Protein AF-A0A534VJ04-F1 (afdb_monomer)

Solvent-accessible surface area (backbone atoms only — not comparable to full-atom values): 13217 Å² total; per-residue (Å²): 133,84,62,42,47,56,43,74,38,16,58,51,28,32,55,44,69,46,99,86,69,53,73,46,50,37,33,25,57,29,71,83,36,84,90,42,54,48,64,59,76,73,55,29,87,77,61,99,83,66,43,81,44,88,63,66,58,70,65,65,89,46,40,22,34,29,47,45,55,76,46,68,47,26,53,47,20,52,51,46,32,47,47,55,69,48,43,74,58,35,37,33,38,49,18,31,94,88,41,20,25,59,100,64,68,37,48,43,69,60,43,49,53,51,26,58,78,66,75,36,50,74,47,76,41,81,36,54,86,93,41,43,66,62,52,48,54,51,50,43,48,51,40,40,75,72,58,34,33,23,43,34,34,42,52,46,78,61,61,71,62,50,51,57,51,42,55,53,31,50,74,48,68,22,44,65,35,49,72,40,39,81,50,56,51,68,57,53,49,53,50,40,54,73,72,68,58,82,48,62,32,84,75,72,59,62,94,81,37,66,69,85,48,56,74,31,63,60,44,75,69,50,40,52,60,30,62,73,34,93,91,46,60,62,71,108

Radius of gyration: 18.6 Å; Cα contacts (8 Å, |Δi|>4): 407; chains: 1; bounding box: 42×40×52 Å

Sequence (236 aa):
MIAAGLCETCRHARPLTSARGSTFWQCGRAATDRRFARYPRLPVTRCDGFEATTAKLPAVGGPVAVAWSGGKDSALARHRALLSGYRPALLVNMASADGSVRFHGVGGELVARQADALGAELLQVPTAPEAYEARFEEMLGQLRARGFAGLVFGNLHLADVQAWFATRTARAGLAHVEPLWGWAPAEVEAQFLAAGFRAVVVSVMEDRVDRRWLGAPFDERFVAALAARPDVDVCG

pLDDT: mean 93.03, std 5.46, range [56.56, 98.75]

Mean predicted aligned error: 4.76 Å

Nearest PDB structures (foldseek):
  2d13-assembly1_A  TM=9.059E-01  e=3.091E-10  Pyrococcus horikoshii
  2d13-assembly1_C  TM=9.158E-01  e=1.322E-09  Pyrococcus horikoshii
  2d13-assembly2_D  TM=9.160E-01  e=2.649E-09  Pyrococcus horikoshii
  3rk1-assembly1_A  TM=7.987E-01  e=1.565E-06  Pyrococcus furiosus DSM 3638
  4tl9-assembly1_D  TM=4.433E-01  e=6.793E-02  Synechococcus elongatus PCC 7942 = FACHB-805

Foldseek 3Di:
DFALALLVFFLQKAWEADPVGDIFIAGLVCLPDVVDDRTDDPNDNDDPNGDGDPQHFYHFDFAEEEACQVDLLSVLQVVSCVSVPHHHAEYEAEAEPQCHGPPRRHHVVSVVVVCVVVVHHYYYFHAYPVCVVVSVLVVLLVCVVVPHQAYTYSDAEPVVVLVSVCVSNVVSNHDYGYSRYPDQLVRSLVSSVVVVHKDAACDDDCVQDPPVRHRPILDPVLLVVQVVGPPGRSND

Structure (mmCIF, N/CA/C/O backbone):
data_AF-A0A534VJ04-F1
#
_entry.id   AF-A0A534VJ04-F1
#
loop_
_atom_site.group_PDB
_atom_site.id
_atom_site.type_symbol
_atom_site.label_atom_id
_atom_site.label_alt_id
_atom_site.label_comp_id
_atom_site.label_asym_id
_atom_site.label_entity_id
_atom_site.label_seq_id
_atom_site.pdbx_PDB_ins_code
_atom_site.Cartn_x
_atom_site.Cartn_y
_atom_site.Cartn_z
_atom_site.occupancy
_atom_site.B_iso_or_equiv
_atom_site.auth_seq_id
_atom_site.auth_comp_id
_atom_site.auth_asym_id
_atom_site.auth_atom_id
_atom_site.pdbx_PDB_model_num
ATOM 1 N N . MET A 1 1 ? -8.055 3.395 30.543 1.00 56.56 1 MET A N 1
ATOM 2 C CA . MET A 1 1 ? -8.053 2.585 29.303 1.00 56.56 1 MET A CA 1
ATOM 3 C C . MET A 1 1 ? -7.642 1.169 29.667 1.00 56.56 1 MET A C 1
ATOM 5 O O . MET A 1 1 ? -6.697 1.030 30.430 1.00 56.56 1 MET A O 1
ATOM 9 N N . ILE A 1 2 ? -8.353 0.144 29.190 1.00 63.69 2 ILE A N 1
ATOM 10 C CA . ILE A 1 2 ? -7.908 -1.251 29.336 1.00 63.69 2 ILE A CA 1
ATOM 11 C C . ILE A 1 2 ? -6.757 -1.447 28.346 1.00 63.69 2 ILE A C 1
ATOM 13 O O . ILE A 1 2 ? -6.958 -1.223 27.153 1.00 63.69 2 ILE A O 1
ATOM 17 N N . ALA A 1 3 ? -5.574 -1.821 28.835 1.00 85.25 3 ALA A N 1
ATOM 18 C CA . ALA A 1 3 ? -4.445 -2.154 27.971 1.00 85.25 3 ALA A CA 1
ATOM 19 C C . ALA A 1 3 ? -4.836 -3.313 27.040 1.00 85.25 3 ALA A C 1
ATOM 21 O O . ALA A 1 3 ? -5.449 -4.287 27.480 1.00 85.25 3 ALA A O 1
ATOM 22 N N . ALA A 1 4 ? -4.500 -3.239 25.755 1.00 90.62 4 ALA A N 1
ATOM 23 C CA . ALA A 1 4 ? -4.815 -4.308 24.804 1.00 90.62 4 ALA A CA 1
ATOM 24 C C . ALA A 1 4 ? -3.835 -5.495 24.899 1.00 90.62 4 ALA A C 1
ATOM 26 O O . ALA A 1 4 ? -4.044 -6.529 24.256 1.00 90.62 4 ALA A O 1
ATOM 27 N N . GLY A 1 5 ? -2.781 -5.364 25.713 1.00 94.25 5 GLY A N 1
ATOM 28 C CA . GLY A 1 5 ? -1.714 -6.351 25.854 1.00 94.25 5 GLY A CA 1
ATOM 29 C C . GLY A 1 5 ? -0.912 -6.481 24.560 1.00 94.25 5 GLY A C 1
ATOM 30 O O . GLY A 1 5 ? -0.610 -5.486 23.907 1.00 94.25 5 GLY A O 1
ATOM 31 N N . LEU A 1 6 ? -0.634 -7.714 24.136 1.00 95.06 6 LEU A N 1
ATOM 32 C CA . LEU A 1 6 ? 0.076 -8.025 22.890 1.00 95.06 6 LEU A CA 1
ATOM 33 C C . LEU A 1 6 ? -0.555 -7.360 21.659 1.00 95.06 6 LEU A C 1
ATOM 35 O O . LEU A 1 6 ? 0.136 -7.055 20.691 1.00 95.06 6 LEU A O 1
ATOM 39 N N . CYS A 1 7 ? -1.864 -7.093 21.671 1.00 93.25 7 CYS A N 1
ATOM 40 C CA . CYS A 1 7 ? -2.506 -6.408 20.554 1.00 93.25 7 CYS A CA 1
ATOM 41 C C . CYS A 1 7 ? -1.975 -4.986 20.337 1.00 93.25 7 CYS A C 1
ATOM 43 O O . CYS A 1 7 ? -2.053 -4.521 19.209 1.00 93.25 7 CYS A O 1
ATOM 45 N N . GLU A 1 8 ? -1.391 -4.310 21.332 1.00 91.62 8 GLU A N 1
ATOM 46 C CA . GLU A 1 8 ? -0.871 -2.938 21.192 1.00 91.62 8 GLU A CA 1
ATOM 47 C C . GLU A 1 8 ? 0.374 -2.858 20.315 1.00 91.62 8 GLU A C 1
ATOM 49 O O . GLU A 1 8 ? 0.531 -1.902 19.561 1.00 91.62 8 GLU A O 1
ATOM 54 N N . THR A 1 9 ? 1.186 -3.910 20.293 1.00 91.75 9 THR A N 1
ATOM 55 C CA . THR A 1 9 ? 2.424 -3.989 19.503 1.00 91.75 9 THR A CA 1
ATOM 56 C C . THR A 1 9 ? 2.370 -5.065 18.423 1.00 91.75 9 THR A C 1
ATOM 58 O O . THR A 1 9 ? 3.335 -5.260 17.697 1.00 91.75 9 THR A O 1
ATOM 61 N N . CYS A 1 10 ? 1.232 -5.744 18.259 1.00 92.06 10 CYS A N 1
ATOM 62 C CA . CYS A 1 10 ? 1.040 -6.701 17.175 1.00 92.06 10 CYS A CA 1
ATOM 63 C C . CYS A 1 10 ? 0.827 -5.985 15.837 1.00 92.06 10 CYS A C 1
ATOM 65 O O . CYS A 1 10 ? -0.003 -5.072 15.750 1.00 92.06 10 CYS A O 1
ATOM 67 N N . ARG A 1 11 ? 1.494 -6.459 14.784 1.00 87.56 11 ARG A N 1
ATOM 68 C CA . ARG A 1 11 ? 1.362 -5.950 13.410 1.00 87.56 11 ARG A CA 1
ATOM 69 C C . ARG A 1 11 ? 0.029 -6.263 12.749 1.00 87.56 11 ARG A C 1
ATOM 71 O O . ARG A 1 11 ? -0.397 -5.568 11.835 1.00 87.56 11 ARG A O 1
ATOM 78 N N . HIS A 1 12 ? -0.633 -7.310 13.228 1.00 88.38 12 HIS A N 1
ATOM 79 C CA . HIS A 1 12 ? -1.928 -7.761 12.724 1.00 88.38 12 HIS A CA 1
ATOM 80 C C . HIS A 1 12 ? -3.097 -7.078 13.425 1.00 88.38 12 HIS A C 1
ATOM 82 O O . HIS A 1 12 ? -4.225 -7.155 12.946 1.00 88.38 12 HIS A O 1
ATOM 88 N N . ALA A 1 13 ? -2.859 -6.459 14.581 1.00 90.50 13 ALA A N 1
ATOM 89 C CA . ALA A 1 13 ? -3.908 -5.875 15.398 1.00 90.50 13 ALA A CA 1
ATOM 90 C C . ALA A 1 13 ? -3.959 -4.358 15.214 1.00 90.50 13 ALA A C 1
ATOM 92 O O . ALA A 1 13 ? -2.927 -3.688 15.213 1.00 90.50 13 ALA A O 1
ATOM 93 N N . ARG A 1 14 ? -5.167 -3.804 15.131 1.00 88.38 14 ARG A N 1
ATOM 94 C CA . ARG A 1 14 ? -5.382 -2.355 15.032 1.00 88.38 14 ARG A CA 1
ATOM 95 C C . ARG A 1 14 ? -6.531 -1.885 15.925 1.00 88.38 14 ARG A C 1
ATOM 97 O O . ARG A 1 14 ? -7.492 -2.643 16.101 1.00 88.38 14 ARG A O 1
ATOM 104 N N . PRO A 1 15 ? -6.468 -0.655 16.453 1.00 88.00 15 PRO A N 1
ATOM 105 C CA . PRO A 1 15 ? -7.587 -0.065 17.165 1.00 88.00 15 PRO A CA 1
ATOM 106 C C . PRO A 1 15 ? -8.677 0.401 16.187 1.00 88.00 15 PRO A C 1
ATOM 108 O O . PRO A 1 15 ? -8.397 0.839 15.072 1.00 88.00 15 PRO A O 1
ATOM 111 N N . LEU A 1 16 ? -9.937 0.312 16.605 1.00 84.06 16 LEU A N 1
ATOM 112 C CA . LEU A 1 16 ? -11.093 0.911 15.944 1.00 84.06 16 LEU A CA 1
ATOM 113 C C . LEU A 1 16 ? -11.920 1.658 16.980 1.00 84.06 16 LEU A C 1
ATOM 115 O O . LEU A 1 16 ? -12.289 1.080 18.000 1.00 84.06 16 LEU A O 1
ATOM 119 N N . THR A 1 17 ? -12.286 2.896 16.675 1.00 81.62 17 THR A N 1
ATOM 120 C CA . THR A 1 17 ? -13.185 3.695 17.511 1.00 81.62 17 THR A CA 1
ATOM 121 C C . THR A 1 17 ? -14.580 3.682 16.898 1.00 81.62 17 THR A C 1
ATOM 123 O O . THR A 1 17 ? -14.763 4.008 15.726 1.00 81.62 17 THR A O 1
ATOM 126 N N . SER A 1 18 ? -15.576 3.277 17.680 1.00 79.75 18 SER A N 1
ATOM 127 C CA . SER A 1 18 ? -16.984 3.339 17.277 1.00 79.75 18 SER A CA 1
ATOM 128 C C . SER A 1 18 ? -17.522 4.773 17.311 1.00 79.75 18 SER A C 1
ATOM 130 O O . SER A 1 18 ? -16.990 5.628 18.015 1.00 79.75 18 SER A O 1
ATOM 132 N N . ALA A 1 19 ? -18.650 5.016 16.637 1.00 76.94 19 ALA A N 1
ATOM 133 C CA . ALA A 1 19 ? -19.352 6.305 16.684 1.00 76.94 19 ALA A CA 1
ATOM 134 C C . ALA A 1 19 ? -19.769 6.731 18.108 1.00 76.94 19 ALA A C 1
ATOM 136 O O . ALA A 1 19 ? -19.950 7.912 18.372 1.00 76.94 19 ALA A O 1
ATOM 137 N N . ARG A 1 20 ? -19.897 5.769 19.035 1.00 84.06 20 ARG A N 1
ATOM 138 C CA . ARG A 1 20 ? -20.211 5.996 20.456 1.00 84.06 20 ARG A CA 1
ATOM 139 C C . ARG A 1 20 ? -18.963 6.210 21.329 1.00 84.06 20 ARG A C 1
ATOM 141 O O . ARG A 1 20 ? -19.074 6.234 22.548 1.00 84.06 20 ARG A O 1
ATOM 148 N N . GLY A 1 21 ? -17.775 6.312 20.730 1.00 79.44 21 GLY A N 1
ATOM 149 C CA . GLY A 1 21 ? -16.513 6.575 21.430 1.00 79.44 21 GLY A CA 1
ATOM 150 C C . GLY A 1 21 ? -15.830 5.347 22.041 1.00 79.44 21 GLY A C 1
ATOM 151 O O . GLY A 1 21 ? -14.729 5.465 22.568 1.00 79.44 21 GLY A O 1
ATOM 152 N N . SER A 1 22 ? -16.425 4.152 21.962 1.00 83.69 22 SER A N 1
ATOM 153 C CA . SER A 1 22 ? -15.774 2.924 22.444 1.00 83.69 22 SER A CA 1
ATOM 154 C C . SER A 1 22 ? -14.676 2.459 21.483 1.00 83.69 22 SER A C 1
ATOM 156 O O . SER A 1 22 ? -14.941 2.343 20.282 1.00 83.69 22 SER A O 1
ATOM 158 N N . THR A 1 23 ? -13.490 2.149 22.016 1.00 84.56 23 THR A N 1
ATOM 159 C CA . THR A 1 23 ? -12.354 1.592 21.262 1.00 84.56 23 THR A CA 1
ATOM 160 C C . THR A 1 23 ? -12.306 0.073 21.386 1.00 84.56 23 THR A C 1
ATOM 162 O O . THR A 1 23 ? -12.337 -0.474 22.487 1.00 84.56 23 THR A O 1
ATOM 165 N N . PHE A 1 24 ? -12.171 -0.605 20.253 1.00 88.56 24 PHE A N 1
ATOM 166 C CA . PHE A 1 24 ? -12.004 -2.051 20.142 1.00 88.56 24 PHE A CA 1
ATOM 167 C C . PHE A 1 24 ? -10.725 -2.361 19.377 1.00 88.56 24 PHE A C 1
ATOM 169 O O . PHE A 1 24 ? -10.214 -1.520 18.645 1.00 88.56 24 PHE A O 1
ATOM 176 N N . TRP A 1 25 ? -10.236 -3.588 19.498 1.00 90.69 25 TRP A N 1
ATOM 177 C CA . TRP A 1 25 ? -9.103 -4.062 18.716 1.00 90.69 25 TRP A CA 1
ATOM 178 C C . TRP A 1 25 ? -9.575 -5.101 17.717 1.00 90.69 25 TRP A C 1
ATOM 180 O O . TRP A 1 25 ? -10.334 -5.997 18.078 1.00 90.69 25 TRP A O 1
ATOM 190 N N . GLN A 1 26 ? -9.151 -4.973 16.463 1.00 90.88 26 GLN A N 1
ATOM 191 C CA . GLN A 1 26 ? -9.431 -5.956 15.425 1.00 90.88 26 GLN A CA 1
ATOM 192 C C . GLN A 1 26 ? -8.157 -6.678 15.019 1.00 90.88 26 GLN A C 1
ATOM 194 O O . GLN A 1 26 ? -7.152 -6.028 14.733 1.00 90.88 26 GLN A O 1
ATOM 199 N N . CYS A 1 27 ? -8.227 -8.004 14.944 1.00 91.44 27 CYS A N 1
ATOM 200 C CA . CYS A 1 27 ? -7.166 -8.846 14.409 1.00 91.44 27 CYS A CA 1
ATOM 201 C C . CYS A 1 27 ? -7.372 -9.072 12.903 1.00 91.44 27 CYS A C 1
ATOM 203 O O . CYS A 1 27 ? -8.387 -9.640 12.497 1.00 91.44 27 CYS A O 1
ATOM 205 N N . GLY A 1 28 ? -6.406 -8.662 12.078 1.00 87.50 28 GLY A N 1
ATOM 206 C CA . GLY A 1 28 ? -6.409 -8.877 10.628 1.00 87.50 28 GLY A CA 1
ATOM 207 C C . GLY A 1 28 ? -6.250 -10.348 10.229 1.00 87.50 28 GLY A C 1
ATOM 208 O O . GLY A 1 28 ? -6.836 -10.768 9.235 1.00 87.50 28 GLY A O 1
ATOM 209 N N . ARG A 1 29 ? -5.556 -11.170 11.036 1.00 88.31 29 ARG A N 1
ATOM 210 C CA . ARG A 1 29 ? -5.406 -12.621 10.779 1.00 88.31 29 ARG A CA 1
ATOM 211 C C . ARG A 1 29 ? -6.742 -13.363 10.761 1.00 88.31 29 ARG A C 1
ATOM 213 O O . ARG A 1 29 ? -6.887 -14.333 10.030 1.00 88.31 29 ARG A O 1
ATOM 220 N N . ALA A 1 30 ? -7.734 -12.877 11.508 1.00 90.75 30 ALA A N 1
ATOM 221 C CA . ALA A 1 30 ? -9.067 -13.477 11.567 1.00 90.75 30 ALA A CA 1
ATOM 222 C C . ALA A 1 30 ? -9.821 -13.451 10.225 1.00 90.75 30 ALA A C 1
ATOM 224 O O . ALA A 1 30 ? -10.846 -14.114 10.086 1.00 90.75 30 ALA A O 1
ATOM 225 N N . ALA A 1 31 ? -9.354 -12.663 9.249 1.00 85.00 31 ALA A N 1
ATOM 226 C CA . ALA A 1 31 ? -9.958 -12.607 7.925 1.00 85.00 31 ALA A CA 1
ATOM 227 C C . ALA A 1 31 ? -9.644 -13.850 7.072 1.00 85.00 31 ALA A C 1
ATOM 229 O O . ALA A 1 31 ? -10.448 -14.211 6.217 1.00 85.00 31 ALA A O 1
ATOM 230 N N . THR A 1 32 ? -8.508 -14.510 7.316 1.00 82.50 32 THR A N 1
ATOM 231 C CA . THR A 1 32 ? -8.060 -15.694 6.561 1.00 82.50 32 THR A CA 1
ATOM 232 C C . THR A 1 32 ? -7.882 -16.935 7.435 1.00 82.50 32 THR A C 1
ATOM 234 O O . THR A 1 32 ? -7.933 -18.049 6.923 1.00 82.50 32 THR A O 1
ATOM 237 N N . ASP A 1 33 ? -7.738 -16.775 8.752 1.00 88.94 33 ASP A N 1
ATOM 238 C CA . ASP A 1 33 ? -7.518 -17.869 9.696 1.00 88.94 33 ASP A CA 1
ATOM 239 C C . ASP A 1 33 ? -8.530 -17.825 10.851 1.00 88.94 33 ASP A C 1
ATOM 241 O O . ASP A 1 33 ? -8.506 -16.947 11.719 1.00 88.94 33 ASP A O 1
ATOM 245 N N . ARG A 1 34 ? -9.419 -18.826 10.870 1.00 91.81 34 ARG A N 1
ATOM 246 C CA . ARG A 1 34 ? -10.530 -18.952 11.827 1.00 91.81 34 ARG A CA 1
ATOM 247 C C . ARG A 1 34 ? -10.083 -19.192 13.271 1.00 91.81 34 ARG A C 1
ATOM 249 O O . ARG A 1 34 ? -10.909 -19.054 14.171 1.00 91.81 34 ARG A O 1
ATOM 256 N N . ARG A 1 35 ? -8.813 -19.540 13.513 1.00 94.50 35 ARG A N 1
ATOM 257 C CA . ARG A 1 35 ? -8.267 -19.695 14.873 1.00 94.50 35 ARG A CA 1
ATOM 258 C C . ARG A 1 35 ? -8.210 -18.363 15.620 1.00 94.50 35 ARG A C 1
ATOM 260 O O . ARG A 1 35 ? -8.228 -18.350 16.848 1.00 94.50 35 ARG A O 1
ATOM 267 N N . PHE A 1 36 ? -8.156 -17.242 14.899 1.00 94.50 36 PHE A N 1
ATOM 268 C CA . PHE A 1 36 ? -8.083 -15.915 15.497 1.00 94.50 36 PHE A CA 1
ATOM 269 C C . PHE A 1 36 ? -9.462 -15.261 15.581 1.00 94.50 36 PHE A C 1
ATOM 271 O O . PHE A 1 36 ? -10.208 -15.189 14.606 1.00 94.50 36 PHE A O 1
ATOM 278 N N . ALA A 1 37 ? -9.790 -14.707 16.748 1.00 93.62 37 ALA A N 1
ATOM 279 C CA . ALA A 1 37 ? -10.992 -13.902 16.913 1.00 93.62 37 ALA A CA 1
ATOM 280 C C . ALA A 1 37 ? -10.829 -12.549 16.207 1.00 93.62 37 ALA A C 1
ATOM 282 O O . ALA A 1 37 ? -9.861 -11.827 16.455 1.00 93.62 37 ALA A O 1
ATOM 283 N N . ARG A 1 38 ? -11.814 -12.161 15.382 1.00 91.81 38 ARG A N 1
ATOM 284 C CA . ARG A 1 38 ? -11.824 -10.845 14.717 1.00 91.81 38 ARG A CA 1
ATOM 285 C C . ARG A 1 38 ? -11.727 -9.698 15.717 1.00 91.81 38 ARG A C 1
ATOM 287 O O . ARG A 1 38 ? -11.017 -8.741 15.444 1.00 91.81 38 ARG A O 1
ATOM 294 N N . TYR A 1 39 ? -12.398 -9.818 16.860 1.00 93.31 39 TYR A N 1
ATOM 295 C CA . TYR A 1 39 ? -12.319 -8.883 17.982 1.00 93.31 39 TYR A CA 1
ATOM 296 C C . TYR A 1 39 ? -11.922 -9.668 19.243 1.00 93.31 39 TYR A C 1
ATOM 298 O O . TYR A 1 39 ? -12.799 -10.252 19.886 1.00 93.31 39 TYR A O 1
ATOM 306 N N . PRO A 1 40 ? -10.620 -9.786 19.564 1.00 93.62 40 PRO A N 1
ATOM 307 C CA . PRO A 1 40 ? -10.173 -10.557 20.718 1.00 93.62 40 PRO A CA 1
ATOM 308 C C . PRO A 1 40 ? -10.631 -9.922 22.036 1.00 93.62 40 PRO A C 1
ATOM 310 O O . PRO A 1 40 ? -10.758 -8.702 22.151 1.00 93.62 40 PRO A O 1
ATOM 313 N N . ARG A 1 41 ? -10.845 -10.760 23.058 1.00 93.44 41 ARG A N 1
ATOM 314 C CA . ARG A 1 41 ? -11.065 -10.288 24.432 1.00 93.44 41 ARG A CA 1
ATOM 315 C C . ARG A 1 41 ? -9.756 -9.700 24.967 1.00 93.44 41 ARG A C 1
ATOM 317 O O . ARG A 1 41 ? -8.708 -10.323 24.822 1.00 93.44 41 ARG A O 1
ATOM 324 N N . LEU A 1 42 ? -9.822 -8.506 25.552 1.00 93.69 42 LEU A N 1
ATOM 325 C CA . LEU A 1 42 ? -8.655 -7.753 26.024 1.00 93.69 42 LEU A CA 1
ATOM 326 C C . LEU A 1 42 ? -8.532 -7.818 27.557 1.00 93.69 42 LEU A C 1
ATOM 328 O O . LEU A 1 42 ? -9.569 -7.864 28.223 1.00 93.69 42 LEU A O 1
ATOM 332 N N . PRO A 1 43 ? -7.308 -7.759 28.122 1.00 95.12 43 PRO A N 1
ATOM 333 C CA . PRO A 1 43 ? -6.011 -7.742 27.431 1.00 95.12 43 PRO A CA 1
ATOM 334 C C . PRO A 1 43 ? -5.659 -9.102 26.808 1.00 95.12 43 PRO A C 1
ATOM 336 O O . PRO A 1 43 ? -5.874 -10.145 27.421 1.00 95.12 43 PRO A O 1
ATOM 339 N N . VAL A 1 44 ? -5.047 -9.101 25.619 1.00 95.88 44 VAL A N 1
ATOM 340 C CA . VAL A 1 44 ? -4.445 -10.325 25.063 1.00 95.88 44 VAL A CA 1
ATOM 341 C C . VAL A 1 44 ? -3.054 -10.486 25.658 1.00 95.88 44 VAL A C 1
ATOM 343 O O . VAL A 1 44 ? -2.149 -9.730 25.320 1.00 95.88 44 VAL A O 1
ATOM 346 N N . THR A 1 45 ? -2.867 -11.465 26.537 1.00 95.62 45 THR A N 1
ATOM 347 C CA . THR A 1 45 ? -1.562 -11.744 27.165 1.00 95.62 45 THR A CA 1
ATOM 348 C C . THR A 1 45 ? -0.789 -12.865 26.473 1.00 95.62 45 THR A C 1
ATOM 350 O O . THR A 1 45 ? 0.422 -12.964 26.647 1.00 95.62 45 THR A O 1
ATOM 353 N N . ARG A 1 46 ? -1.467 -13.697 25.671 1.00 95.06 46 ARG A N 1
ATOM 354 C CA . ARG A 1 46 ? -0.884 -14.774 24.855 1.00 95.06 46 ARG A CA 1
ATOM 355 C C . ARG A 1 46 ? -1.621 -14.870 23.523 1.00 95.06 46 ARG A C 1
ATOM 357 O O . ARG A 1 46 ? -2.846 -14.767 23.496 1.00 95.06 46 ARG A O 1
ATOM 364 N N . CYS A 1 47 ? -0.885 -15.040 22.431 1.00 95.81 47 CYS A N 1
ATOM 365 C CA . CYS A 1 47 ? -1.440 -15.226 21.093 1.00 95.81 47 CYS A CA 1
ATOM 366 C C . CYS A 1 47 ? -0.388 -15.870 20.188 1.00 95.81 47 CYS A C 1
ATOM 368 O O . CYS A 1 47 ? 0.657 -15.267 19.957 1.00 95.81 47 CYS A O 1
ATOM 370 N N . ASP A 1 48 ? -0.689 -17.040 19.627 1.00 95.12 48 ASP A N 1
ATOM 371 C CA . ASP A 1 48 ? 0.235 -17.772 18.743 1.00 95.12 48 ASP A CA 1
ATOM 372 C C . ASP A 1 48 ? 0.467 -17.066 17.395 1.00 95.12 48 ASP A C 1
ATOM 374 O O . ASP A 1 48 ? 1.394 -17.389 16.664 1.00 95.12 48 ASP A O 1
ATOM 378 N N . GLY A 1 49 ? -0.381 -16.091 17.053 1.00 92.44 49 GLY A N 1
ATOM 379 C CA . GLY A 1 49 ? -0.241 -15.239 15.868 1.00 92.44 49 GLY A CA 1
ATOM 380 C C . GLY A 1 49 ? 0.289 -13.840 16.175 1.00 92.44 49 GLY A C 1
ATOM 381 O O . GLY A 1 49 ? 0.132 -12.942 15.343 1.00 92.44 49 GLY A O 1
ATOM 382 N N . PHE A 1 50 ? 0.821 -13.612 17.381 1.00 93.81 50 PHE A N 1
ATOM 383 C CA . PHE A 1 50 ? 1.461 -12.349 17.725 1.00 93.81 50 PHE A CA 1
ATOM 384 C C . PHE A 1 50 ? 2.757 -12.183 16.936 1.00 93.81 50 PHE A C 1
ATOM 386 O O . PHE A 1 50 ? 3.658 -13.009 17.019 1.00 93.81 50 PHE A O 1
ATOM 393 N N . GLU A 1 51 ? 2.865 -11.060 16.237 1.00 90.69 51 GLU A N 1
ATOM 394 C CA . GLU A 1 51 ? 4.109 -10.624 15.617 1.00 90.69 51 GLU A CA 1
ATOM 395 C C . GLU A 1 51 ? 4.313 -9.156 15.945 1.00 90.69 51 GLU A C 1
ATOM 397 O O . GLU A 1 51 ? 3.468 -8.317 15.611 1.00 90.69 51 GLU A O 1
ATOM 402 N N . ALA A 1 52 ? 5.415 -8.862 16.626 1.00 87.94 52 ALA A N 1
ATOM 403 C CA . ALA A 1 52 ? 5.741 -7.515 17.050 1.00 87.94 52 ALA A CA 1
ATOM 404 C C . ALA A 1 52 ? 5.977 -6.596 15.842 1.00 87.94 52 ALA A C 1
ATOM 406 O O . ALA A 1 52 ? 6.541 -6.997 14.826 1.00 87.94 52 ALA A O 1
ATOM 407 N N . THR A 1 53 ? 5.571 -5.338 15.964 1.00 84.94 53 THR A N 1
ATOM 408 C CA . THR A 1 53 ? 5.961 -4.283 15.035 1.00 84.94 53 THR A CA 1
ATOM 409 C C . THR A 1 53 ? 6.002 -2.934 15.726 1.00 84.94 53 THR A C 1
ATOM 411 O O . THR A 1 53 ? 5.254 -2.667 16.667 1.00 84.94 53 THR A O 1
ATOM 414 N N . THR A 1 54 ? 6.841 -2.059 15.193 1.00 77.94 54 THR A N 1
ATOM 415 C CA . THR A 1 54 ? 6.821 -0.619 15.453 1.00 77.94 54 THR A CA 1
ATOM 416 C C . THR A 1 54 ? 5.975 0.135 14.417 1.00 77.94 54 THR A C 1
ATOM 418 O O . THR A 1 54 ? 5.576 1.271 14.654 1.00 77.94 54 THR A O 1
ATOM 421 N N . ALA A 1 55 ? 5.632 -0.507 13.295 1.00 79.62 55 ALA A N 1
ATOM 422 C CA . ALA A 1 55 ? 4.885 0.050 12.172 1.00 79.62 55 ALA A CA 1
ATOM 423 C C . ALA A 1 55 ? 3.375 -0.190 12.316 1.00 79.62 55 ALA A C 1
ATOM 425 O O . ALA A 1 55 ? 2.753 -0.954 11.572 1.00 79.62 55 ALA A O 1
ATOM 426 N N . LYS A 1 56 ? 2.768 0.422 13.334 1.00 83.00 56 LYS A N 1
ATOM 427 C CA . LYS A 1 56 ? 1.345 0.227 13.613 1.00 83.00 56 LYS A CA 1
ATOM 428 C C . LYS A 1 56 ? 0.468 0.905 12.561 1.00 83.00 56 LYS A C 1
ATOM 430 O O . LYS A 1 56 ? 0.576 2.104 12.329 1.00 83.00 56 LYS A O 1
ATOM 435 N N . LEU A 1 57 ? -0.487 0.156 12.016 1.00 87.44 57 LEU A N 1
ATOM 436 C CA . LEU A 1 57 ? -1.544 0.723 11.187 1.00 87.44 57 LEU A CA 1
ATOM 437 C C . LEU A 1 57 ? -2.495 1.609 12.022 1.00 87.44 57 LEU A C 1
ATOM 439 O O . LEU A 1 57 ? -2.998 1.141 13.051 1.00 87.44 57 LEU A O 1
ATOM 443 N N . PRO A 1 58 ? -2.771 2.859 11.596 1.00 88.50 58 PRO A N 1
ATOM 444 C CA . PRO A 1 58 ? -3.605 3.782 12.362 1.00 88.50 58 PRO A CA 1
ATOM 445 C C . PRO A 1 58 ? -5.092 3.400 12.329 1.00 88.50 58 PRO A C 1
ATOM 447 O O . PRO A 1 58 ? -5.589 2.784 11.389 1.00 88.50 58 PRO A O 1
ATOM 450 N N . ALA A 1 59 ? -5.851 3.811 13.345 1.00 85.94 59 ALA A N 1
ATOM 451 C CA . ALA A 1 59 ? -7.310 3.753 13.268 1.00 85.94 59 ALA A CA 1
ATOM 452 C C . ALA A 1 59 ? -7.815 4.819 12.288 1.00 85.94 59 ALA A C 1
ATOM 454 O O . ALA A 1 59 ? -7.492 5.994 12.440 1.00 85.94 59 ALA A O 1
ATOM 455 N N . VAL A 1 60 ? -8.648 4.430 11.319 1.00 88.25 60 VAL A N 1
ATOM 456 C CA . VAL A 1 60 ? -9.240 5.371 10.358 1.00 88.25 60 VAL A CA 1
ATOM 457 C C . VAL A 1 60 ? -10.755 5.221 10.339 1.00 88.25 60 VAL A C 1
ATOM 459 O O . VAL A 1 60 ? -11.293 4.182 9.954 1.00 88.25 60 VAL A O 1
ATOM 462 N N . GLY A 1 61 ? -11.445 6.275 10.777 1.00 82.94 61 GLY A N 1
ATOM 463 C CA . GLY A 1 61 ? -12.903 6.369 10.795 1.00 82.94 61 GLY A CA 1
ATOM 464 C C . GLY A 1 61 ? -13.447 6.966 9.500 1.00 82.94 61 GLY A C 1
ATOM 465 O O . GLY A 1 61 ? -13.861 8.119 9.491 1.00 82.94 61 GLY A O 1
ATOM 466 N N . GLY A 1 62 ? -13.427 6.207 8.402 1.00 91.06 62 GLY A N 1
ATOM 467 C CA . GLY A 1 62 ? -13.952 6.663 7.109 1.00 91.06 62 GLY A CA 1
ATOM 468 C C . GLY A 1 62 ? -13.444 5.854 5.912 1.00 91.06 62 GLY A C 1
ATOM 469 O O . GLY A 1 62 ? -12.693 4.890 6.097 1.00 91.06 62 GLY A O 1
ATOM 470 N N . PRO A 1 63 ? -13.870 6.204 4.683 1.00 96.81 63 PRO A N 1
ATOM 471 C CA . PRO A 1 63 ? -13.295 5.634 3.473 1.00 96.81 63 PRO A CA 1
ATOM 472 C C . PRO A 1 63 ? -11.841 6.082 3.302 1.00 96.81 63 PRO A C 1
ATOM 474 O O . PRO A 1 63 ? -11.463 7.187 3.695 1.00 96.81 63 PRO A O 1
ATOM 477 N N . VAL A 1 64 ? -11.030 5.223 2.692 1.00 98.31 64 VAL A N 1
ATOM 478 C CA . VAL A 1 64 ? -9.645 5.528 2.313 1.00 98.31 64 VAL A CA 1
ATOM 479 C C . VAL A 1 64 ? -9.492 5.452 0.799 1.00 98.31 64 VAL A C 1
ATOM 481 O O . VAL A 1 64 ? -10.187 4.680 0.134 1.00 98.31 64 VAL A O 1
ATOM 484 N N . ALA A 1 65 ? -8.601 6.271 0.258 1.00 98.62 65 ALA A N 1
ATOM 485 C CA . ALA A 1 65 ? -8.113 6.114 -1.104 1.00 98.62 65 ALA A CA 1
ATOM 486 C C . ALA A 1 65 ? -6.902 5.170 -1.109 1.00 98.62 65 ALA A C 1
ATOM 488 O O . ALA A 1 65 ? -6.301 4.916 -0.062 1.00 98.62 65 ALA A O 1
ATOM 489 N N . VAL A 1 66 ? -6.533 4.646 -2.273 1.00 98.75 66 VAL A N 1
ATOM 490 C CA . VAL A 1 66 ? -5.356 3.789 -2.454 1.00 98.75 66 VAL A CA 1
ATOM 491 C C . VAL A 1 66 ? -4.490 4.360 -3.563 1.00 98.75 66 VAL A C 1
ATOM 493 O O . VAL A 1 66 ? -4.961 4.497 -4.690 1.00 98.75 66 VAL A O 1
ATOM 496 N N . ALA A 1 67 ? -3.226 4.650 -3.259 1.00 98.38 67 ALA A N 1
ATOM 497 C CA . ALA A 1 67 ? -2.221 4.948 -4.268 1.00 98.38 67 ALA A CA 1
ATOM 498 C C . ALA A 1 67 ? -2.019 3.698 -5.139 1.00 98.38 67 ALA A C 1
ATOM 500 O O . ALA A 1 67 ? -1.522 2.668 -4.677 1.00 98.38 67 ALA A O 1
ATOM 501 N N . TRP A 1 68 ? -2.478 3.770 -6.385 1.00 98.25 68 TRP A N 1
ATOM 502 C CA . TRP A 1 68 ? -2.654 2.620 -7.258 1.00 98.25 68 TRP A CA 1
ATOM 503 C C . TRP A 1 68 ? -1.739 2.694 -8.473 1.00 98.25 68 TRP A C 1
ATOM 505 O O . TRP A 1 68 ? -2.037 3.355 -9.467 1.00 98.25 68 TRP A O 1
ATOM 515 N N . SER A 1 69 ? -0.625 1.971 -8.405 1.00 95.56 69 SER A N 1
ATOM 516 C CA . SER A 1 69 ? 0.332 1.907 -9.509 1.00 95.56 69 SER A CA 1
ATOM 517 C C . SER A 1 69 ? -0.079 0.959 -10.636 1.00 95.56 69 SER A C 1
ATOM 519 O O . SER A 1 69 ? 0.498 0.998 -11.717 1.00 95.56 69 SER A O 1
ATOM 521 N N . GLY A 1 70 ? -1.039 0.072 -10.363 1.00 94.88 70 GLY A N 1
ATOM 522 C CA . GLY A 1 70 ? -1.379 -1.072 -11.206 1.00 94.88 70 GLY A CA 1
ATOM 523 C C . GLY A 1 70 ? -0.436 -2.271 -11.070 1.00 94.88 70 GLY A C 1
ATOM 524 O O . GLY A 1 70 ? -0.651 -3.287 -11.732 1.00 94.88 70 GLY A O 1
ATOM 525 N N . GLY A 1 71 ? 0.578 -2.169 -10.203 1.00 95.50 71 GLY A N 1
ATOM 526 C CA . GLY A 1 71 ? 1.527 -3.237 -9.887 1.00 95.50 71 GLY A CA 1
ATOM 527 C C . GLY A 1 71 ? 1.133 -4.104 -8.684 1.00 95.50 71 GLY A C 1
ATOM 528 O O . GLY A 1 71 ? 0.122 -3.877 -8.016 1.00 95.50 71 GLY A O 1
ATOM 529 N N . LYS A 1 72 ? 1.985 -5.093 -8.381 1.00 95.62 72 LYS A N 1
ATOM 530 C CA . LYS A 1 72 ? 1.751 -6.096 -7.327 1.00 95.62 72 LYS A CA 1
ATOM 531 C C . LYS A 1 72 ? 1.577 -5.497 -5.925 1.00 95.62 72 LYS A C 1
ATOM 533 O O . LYS A 1 72 ? 0.676 -5.905 -5.195 1.00 95.62 72 LYS A O 1
ATOM 538 N N . ASP A 1 73 ? 2.380 -4.497 -5.567 1.00 96.19 73 ASP A N 1
ATOM 539 C CA . ASP A 1 73 ? 2.426 -3.992 -4.190 1.00 96.19 73 ASP A CA 1
ATOM 540 C C . ASP A 1 73 ? 1.222 -3.117 -3.861 1.00 96.19 73 ASP A C 1
ATOM 542 O O . ASP A 1 73 ? 0.656 -3.230 -2.778 1.00 96.19 73 ASP A O 1
ATOM 546 N N . SER A 1 74 ? 0.748 -2.299 -4.807 1.00 97.19 74 SER A N 1
ATOM 547 C CA . SER A 1 74 ? -0.492 -1.536 -4.610 1.00 97.19 74 SER A CA 1
ATOM 548 C C . SER A 1 74 ? -1.715 -2.459 -4.526 1.00 97.19 74 SER A C 1
ATOM 550 O O . SER A 1 74 ? -2.593 -2.241 -3.682 1.00 97.19 74 SER A O 1
ATOM 552 N N . ALA A 1 75 ? -1.737 -3.547 -5.306 1.00 97.31 75 ALA A N 1
ATOM 553 C CA . ALA A 1 75 ? -2.766 -4.581 -5.215 1.00 97.31 75 ALA A CA 1
ATOM 554 C C . ALA A 1 75 ? -2.766 -5.288 -3.849 1.00 97.31 75 ALA A C 1
ATOM 556 O O . ALA A 1 75 ? -3.815 -5.371 -3.195 1.00 97.31 75 ALA A O 1
ATOM 557 N N . LEU A 1 76 ? -1.598 -5.728 -3.373 1.00 97.31 76 LEU A N 1
ATOM 558 C CA . LEU A 1 76 ? -1.474 -6.375 -2.068 1.00 97.31 76 LEU A CA 1
ATOM 559 C C . LEU A 1 76 ? -1.750 -5.405 -0.912 1.00 97.31 76 LEU A C 1
ATOM 561 O O . LEU A 1 76 ? -2.415 -5.777 0.055 1.00 97.31 76 LEU A O 1
ATOM 565 N N . ALA A 1 77 ? -1.313 -4.148 -1.011 1.00 97.38 77 ALA A N 1
ATOM 566 C CA . ALA A 1 77 ? -1.594 -3.118 -0.015 1.00 97.38 77 ALA A CA 1
ATOM 567 C C . ALA A 1 77 ? -3.099 -2.856 0.114 1.00 97.38 77 ALA A C 1
ATOM 569 O O . ALA A 1 77 ? -3.622 -2.835 1.230 1.00 97.38 77 ALA A O 1
ATOM 570 N N . ARG A 1 78 ? -3.829 -2.748 -1.008 1.00 97.38 78 ARG A N 1
ATOM 571 C CA . ARG A 1 78 ? -5.300 -2.660 -1.000 1.00 97.38 78 ARG A CA 1
ATOM 572 C C . ARG A 1 78 ? -5.930 -3.878 -0.334 1.00 97.38 78 ARG A C 1
ATOM 574 O O . ARG A 1 78 ? -6.833 -3.729 0.488 1.00 97.38 78 ARG A O 1
ATOM 581 N N . HIS A 1 79 ? -5.470 -5.075 -0.685 1.00 94.94 79 HIS A N 1
ATOM 582 C CA . HIS A 1 79 ? -5.979 -6.317 -0.111 1.00 94.94 79 HIS A CA 1
ATOM 583 C C . HIS A 1 79 ? -5.768 -6.369 1.405 1.00 94.94 79 HIS A C 1
ATOM 585 O O . HIS A 1 79 ? -6.711 -6.594 2.161 1.00 94.94 79 HIS A O 1
ATOM 591 N N . ARG A 1 80 ? -4.560 -6.056 1.877 1.00 92.44 80 ARG A N 1
ATOM 592 C CA . ARG A 1 80 ? -4.255 -5.995 3.310 1.00 92.44 80 ARG A CA 1
ATOM 593 C C . ARG A 1 80 ? -5.016 -4.887 4.020 1.00 92.44 80 ARG A C 1
ATOM 595 O O . ARG A 1 80 ? -5.416 -5.094 5.164 1.00 92.44 80 ARG A O 1
ATOM 602 N N . ALA A 1 81 ? -5.278 -3.757 3.364 1.00 92.81 81 ALA A N 1
ATOM 603 C CA . ALA A 1 81 ? -6.162 -2.731 3.903 1.00 92.81 81 ALA A CA 1
ATOM 604 C C . ALA A 1 81 ? -7.596 -3.269 4.089 1.00 92.81 81 ALA A C 1
ATOM 606 O O . ALA A 1 81 ? -8.189 -3.058 5.142 1.00 92.81 81 ALA A O 1
ATOM 607 N N . LEU A 1 82 ? -8.139 -4.034 3.135 1.00 91.00 82 LEU A N 1
ATOM 608 C CA . LEU A 1 82 ? -9.453 -4.682 3.275 1.00 91.00 82 LEU A CA 1
ATOM 609 C C . LEU A 1 82 ? -9.498 -5.702 4.421 1.00 91.00 82 LEU A C 1
ATOM 611 O O . LEU A 1 82 ? -10.428 -5.671 5.227 1.00 91.00 82 LEU A O 1
ATOM 615 N N . LEU A 1 83 ? -8.506 -6.596 4.515 1.00 86.31 83 LEU A N 1
ATOM 616 C CA . LEU A 1 83 ? -8.437 -7.605 5.586 1.00 86.31 83 LEU A CA 1
ATOM 617 C C . LEU A 1 83 ? -8.254 -6.953 6.955 1.00 86.31 83 LEU A C 1
ATOM 619 O O . LEU A 1 83 ? -8.889 -7.321 7.944 1.00 86.31 83 LEU A O 1
ATOM 623 N N . SER A 1 84 ? -7.451 -5.897 6.980 1.00 85.25 84 SER A N 1
ATOM 624 C CA . SER A 1 84 ? -7.334 -4.985 8.101 1.00 85.25 84 SER A CA 1
ATOM 625 C C . SER A 1 84 ? -8.492 -4.000 8.078 1.00 85.25 84 SER A C 1
ATOM 627 O O . SER A 1 84 ? -8.227 -2.845 8.303 1.00 85.25 84 SER A O 1
ATOM 629 N N . GLY A 1 85 ? -9.719 -4.396 7.722 1.00 84.50 85 GLY A N 1
ATOM 630 C CA . GLY A 1 85 ? -11.003 -3.677 7.747 1.00 84.50 85 GLY A CA 1
ATOM 631 C C . GLY A 1 85 ? -11.056 -2.173 7.432 1.00 84.50 85 GLY A C 1
ATOM 632 O O . GLY A 1 85 ? -11.914 -1.480 7.989 1.00 84.50 85 GLY A O 1
ATOM 633 N N . TYR A 1 86 ? -10.144 -1.630 6.635 1.00 91.44 86 TYR A N 1
ATOM 634 C CA . TYR A 1 86 ? -10.319 -0.320 6.017 1.00 91.44 86 TYR A CA 1
ATOM 635 C C . TYR A 1 86 ? -11.385 -0.408 4.919 1.00 91.44 86 TYR A C 1
ATOM 637 O O . TYR A 1 86 ? -11.764 -1.494 4.477 1.00 91.44 86 TYR A O 1
ATOM 645 N N . ARG A 1 87 ? -11.868 0.749 4.461 1.00 93.75 87 ARG A N 1
ATOM 646 C CA . ARG A 1 87 ? -12.838 0.856 3.362 1.00 93.75 87 ARG A CA 1
ATOM 647 C C . ARG A 1 87 ? -12.181 1.553 2.162 1.00 93.75 87 ARG A C 1
ATOM 649 O O . ARG A 1 87 ? -12.380 2.755 2.002 1.00 93.75 87 ARG A O 1
ATOM 656 N N . PRO A 1 88 ? -11.351 0.850 1.368 1.00 96.00 88 PRO A N 1
ATOM 657 C CA . PRO A 1 88 ? -10.724 1.422 0.184 1.00 96.00 88 PRO A CA 1
ATOM 658 C C . PRO A 1 88 ? -11.774 1.619 -0.909 1.00 96.00 88 PRO A C 1
ATOM 660 O O . PRO A 1 88 ? -12.256 0.645 -1.484 1.00 96.00 88 PRO A O 1
ATOM 663 N N . ALA A 1 89 ? -12.151 2.873 -1.151 1.00 96.38 89 ALA A N 1
ATOM 664 C CA . ALA A 1 89 ? -13.276 3.232 -2.020 1.00 96.38 89 ALA A CA 1
ATOM 665 C C . ALA A 1 89 ? -12.856 3.919 -3.331 1.00 96.38 89 ALA A C 1
ATOM 667 O O . ALA A 1 89 ? -13.672 4.038 -4.237 1.00 96.38 89 ALA A O 1
ATOM 668 N N . LEU A 1 90 ? -11.599 4.351 -3.436 1.00 98.44 90 LEU A N 1
ATOM 669 C CA . LEU A 1 90 ? -11.064 5.054 -4.601 1.00 98.44 90 LEU A CA 1
ATOM 670 C C . LEU A 1 90 ? -9.623 4.618 -4.853 1.00 98.44 90 LEU A C 1
ATOM 672 O O . LEU A 1 90 ? -8.822 4.543 -3.919 1.00 98.44 90 LEU A O 1
ATOM 676 N N . LEU A 1 91 ? -9.299 4.357 -6.113 1.00 98.69 91 LEU A N 1
ATOM 677 C CA . LEU A 1 91 ? -7.935 4.194 -6.598 1.00 98.69 91 LEU A CA 1
ATOM 678 C C . LEU A 1 91 ? -7.449 5.541 -7.133 1.00 98.69 91 LEU A C 1
ATOM 680 O O . LEU A 1 91 ? -8.185 6.223 -7.842 1.00 98.69 91 LEU A O 1
ATOM 684 N N . VAL A 1 92 ? -6.225 5.937 -6.793 1.00 98.44 92 VAL A N 1
ATOM 685 C CA . VAL A 1 92 ? -5.641 7.207 -7.244 1.00 98.44 92 VAL A CA 1
ATOM 686 C C . VAL A 1 92 ? -4.253 6.997 -7.825 1.00 98.44 92 VAL A C 1
ATOM 688 O O . VAL A 1 92 ? -3.458 6.242 -7.265 1.00 98.44 92 VAL A O 1
ATOM 691 N N . ASN A 1 93 ? -3.929 7.680 -8.921 1.00 97.69 93 ASN A N 1
ATOM 692 C CA . ASN A 1 93 ? -2.562 7.732 -9.434 1.00 97.69 93 ASN A CA 1
ATOM 693 C C . ASN A 1 93 ? -2.216 9.068 -10.085 1.00 97.69 93 ASN A C 1
ATOM 695 O O . ASN A 1 93 ? -3.089 9.837 -10.480 1.00 97.69 93 ASN A O 1
ATOM 699 N N . MET A 1 94 ? -0.913 9.317 -10.194 1.00 97.38 94 MET A N 1
ATOM 700 C CA . MET A 1 94 ? -0.360 10.452 -10.923 1.00 97.38 94 MET A CA 1
ATOM 701 C C . MET A 1 94 ? -0.024 9.971 -12.335 1.00 97.38 94 MET A C 1
ATOM 703 O O . MET A 1 94 ? 0.780 9.052 -12.494 1.00 97.38 94 MET A O 1
ATOM 707 N N . ALA A 1 95 ? -0.641 10.568 -13.350 1.00 96.38 95 ALA A N 1
ATOM 708 C CA . ALA A 1 95 ? -0.463 10.190 -14.745 1.00 96.38 95 ALA A CA 1
ATOM 709 C C . ALA A 1 95 ? 0.571 11.092 -15.434 1.00 96.38 95 ALA A C 1
ATOM 711 O O . ALA A 1 95 ? 0.541 12.319 -15.293 1.00 96.38 95 ALA A O 1
ATOM 712 N N . SER A 1 96 ? 1.487 10.475 -16.172 1.00 95.19 96 SER A N 1
ATOM 713 C CA . SER A 1 96 ? 2.431 11.127 -17.078 1.00 95.19 96 SER A CA 1
ATOM 714 C C . SER A 1 96 ? 1.724 11.651 -18.336 1.00 95.19 96 SER A C 1
ATOM 716 O O . SER A 1 96 ? 0.563 11.336 -18.592 1.00 95.19 96 SER A O 1
ATOM 718 N N . ALA A 1 97 ? 2.426 12.459 -19.138 1.00 92.19 97 ALA A N 1
ATOM 719 C CA . ALA A 1 97 ? 1.884 13.029 -20.378 1.00 92.19 97 ALA A CA 1
ATOM 720 C C . ALA A 1 97 ? 1.491 11.964 -21.421 1.00 92.19 97 ALA A C 1
ATOM 722 O O . ALA A 1 97 ? 0.577 12.186 -22.206 1.00 92.19 97 ALA A O 1
ATOM 723 N N . ASP A 1 98 ? 2.147 10.803 -21.394 1.00 92.19 98 ASP A N 1
ATOM 724 C CA . ASP A 1 98 ? 1.831 9.635 -22.224 1.00 92.19 98 ASP A CA 1
ATOM 725 C C . ASP A 1 98 ? 0.656 8.795 -21.676 1.00 92.19 98 ASP A C 1
ATOM 727 O O . ASP A 1 98 ? 0.333 7.743 -22.222 1.00 92.19 98 ASP A O 1
ATOM 731 N N . GLY A 1 99 ? 0.019 9.232 -20.583 1.00 91.44 99 GLY A N 1
ATOM 732 C CA . GLY A 1 99 ? -1.086 8.527 -19.935 1.00 91.44 99 GLY A CA 1
ATOM 733 C C . GLY A 1 99 ? -0.652 7.340 -19.069 1.00 91.44 99 GLY A C 1
ATOM 734 O O . GLY A 1 99 ? -1.513 6.650 -18.521 1.00 91.44 99 GLY A O 1
ATOM 735 N N . SER A 1 100 ? 0.651 7.087 -18.915 1.00 95.12 100 SER A N 1
ATOM 736 C CA . SER A 1 100 ? 1.167 6.046 -18.023 1.00 95.12 100 SER A CA 1
ATOM 737 C C . SER A 1 100 ? 1.171 6.499 -16.561 1.00 95.12 100 SER A C 1
ATOM 739 O O . SER A 1 100 ? 1.236 7.690 -16.249 1.00 95.12 100 SER A O 1
ATOM 741 N N . VAL A 1 101 ? 1.116 5.551 -15.629 1.00 95.06 101 VAL A N 1
ATOM 742 C CA . VAL A 1 101 ? 1.339 5.826 -14.210 1.00 95.06 101 VAL A CA 1
ATOM 743 C C . VAL A 1 101 ? 2.783 6.280 -14.024 1.00 95.06 101 VAL A C 1
ATOM 745 O O . VAL A 1 101 ? 3.730 5.537 -14.300 1.00 95.06 101 VAL A O 1
ATOM 748 N N . ARG A 1 102 ? 2.959 7.485 -13.486 1.00 90.75 102 ARG A N 1
ATOM 749 C CA . ARG A 1 102 ? 4.271 8.058 -13.184 1.00 90.75 102 ARG A CA 1
ATOM 750 C C . ARG A 1 102 ? 5.084 7.132 -12.270 1.00 90.75 102 ARG A C 1
ATOM 752 O O . ARG A 1 102 ? 4.543 6.551 -11.336 1.00 90.75 102 ARG A O 1
ATOM 759 N N . PHE A 1 103 ? 6.381 7.008 -12.556 1.00 87.62 103 PHE A N 1
ATOM 760 C CA . PHE A 1 103 ? 7.361 6.115 -11.904 1.00 87.62 103 PHE A CA 1
ATOM 761 C C . PHE A 1 103 ? 7.183 4.607 -12.138 1.00 87.62 103 PHE A C 1
ATOM 763 O O . PHE A 1 103 ? 8.130 3.864 -11.908 1.00 87.62 103 PHE A O 1
ATOM 770 N N . HIS A 1 104 ? 6.027 4.149 -12.627 1.00 89.06 104 HIS A N 1
ATOM 771 C CA . HIS A 1 104 ? 5.752 2.719 -12.815 1.00 89.06 104 HIS A CA 1
ATOM 772 C C . HIS A 1 104 ? 5.549 2.311 -14.279 1.00 89.06 104 HIS A C 1
ATOM 774 O O . HIS A 1 104 ? 5.659 1.131 -14.596 1.00 89.06 104 HIS A O 1
ATOM 780 N N . GLY A 1 105 ? 5.235 3.258 -15.171 1.00 89.75 105 GLY A N 1
ATOM 781 C CA . GLY A 1 105 ? 5.122 3.020 -16.615 1.00 89.75 105 GLY A CA 1
ATOM 782 C C . GLY A 1 105 ? 3.916 2.174 -17.039 1.00 89.75 105 GLY A C 1
ATOM 783 O O . GLY A 1 105 ? 3.794 1.817 -18.206 1.00 89.75 105 GLY A O 1
ATOM 784 N N . VAL A 1 106 ? 3.003 1.849 -16.119 1.00 93.81 106 VAL A N 1
ATOM 785 C CA . VAL A 1 106 ? 1.789 1.083 -16.431 1.00 93.81 106 VAL A CA 1
ATOM 786 C C . VAL A 1 106 ? 0.799 1.990 -17.158 1.00 93.81 106 VAL A C 1
ATOM 788 O O . VAL A 1 106 ? 0.448 3.050 -16.647 1.00 93.81 106 VAL A O 1
ATOM 791 N N . GLY A 1 107 ? 0.335 1.590 -18.343 1.00 96.00 107 GLY A N 1
ATOM 792 C CA . GLY A 1 107 ? -0.610 2.385 -19.133 1.00 96.00 107 GLY A CA 1
ATOM 793 C C . GLY A 1 107 ? -1.922 2.660 -18.389 1.00 96.00 107 GLY A C 1
ATOM 794 O O . GLY A 1 107 ? -2.512 1.751 -17.801 1.00 96.00 107 GLY A O 1
ATOM 795 N N . GLY A 1 108 ? -2.402 3.905 -18.436 1.00 95.31 108 GLY A N 1
ATOM 796 C CA . GLY A 1 108 ? -3.609 4.334 -17.726 1.00 95.31 108 GLY A CA 1
ATOM 797 C C . GLY A 1 108 ? -4.864 3.545 -18.097 1.00 95.31 108 GLY A C 1
ATOM 798 O O . GLY A 1 108 ? -5.656 3.223 -17.219 1.00 95.31 108 GLY A O 1
ATOM 799 N N . GLU A 1 109 ? -5.003 3.130 -19.357 1.00 95.50 109 GLU A N 1
ATOM 800 C CA . GLU A 1 109 ? -6.117 2.281 -19.802 1.00 95.50 109 GLU A CA 1
ATOM 801 C C . GLU A 1 109 ? -6.128 0.916 -19.093 1.00 95.50 109 GLU A C 1
ATOM 803 O O . GLU A 1 109 ? -7.178 0.437 -18.663 1.00 95.50 109 GLU A O 1
ATOM 808 N N . LEU A 1 110 ? -4.958 0.293 -18.904 1.00 95.94 110 LEU A N 1
ATOM 809 C CA . LEU A 1 110 ? -4.865 -0.963 -18.159 1.00 95.94 110 LEU A CA 1
ATOM 810 C C . LEU A 1 110 ? -5.274 -0.755 -16.697 1.00 95.94 110 LEU A C 1
ATOM 812 O O . LEU A 1 110 ? -5.968 -1.595 -16.125 1.00 95.94 110 LEU A O 1
ATOM 816 N N . VAL A 1 111 ? -4.886 0.378 -16.108 1.00 97.50 111 VAL A N 1
ATOM 817 C CA . VAL A 1 111 ? -5.284 0.743 -14.746 1.00 97.50 111 VAL A CA 1
ATOM 818 C C . VAL A 1 111 ? -6.789 0.994 -14.638 1.00 97.50 111 VAL A C 1
ATOM 820 O O . VAL A 1 111 ? -7.403 0.539 -13.674 1.00 97.50 111 VAL A O 1
ATOM 823 N N . ALA A 1 112 ? -7.407 1.637 -15.630 1.00 97.38 112 ALA A N 1
ATOM 824 C CA . ALA A 1 112 ? -8.859 1.797 -15.697 1.00 97.38 112 ALA A CA 1
ATOM 825 C C . ALA A 1 112 ? -9.570 0.438 -15.715 1.00 97.38 112 ALA A C 1
ATOM 827 O O . ALA A 1 112 ? -10.441 0.183 -14.887 1.00 97.38 112 ALA A O 1
ATOM 828 N N . ARG A 1 113 ? -9.101 -0.500 -16.545 1.00 97.81 113 ARG A N 1
ATOM 829 C CA . ARG A 1 113 ? -9.645 -1.867 -16.586 1.00 97.81 113 ARG A CA 1
ATOM 830 C C . ARG A 1 113 ? -9.469 -2.622 -15.266 1.00 97.81 113 ARG A C 1
ATOM 832 O O . ARG A 1 113 ? -10.335 -3.413 -14.895 1.00 97.81 113 ARG A O 1
ATOM 839 N N . GLN A 1 114 ? -8.364 -2.402 -14.549 1.00 97.06 114 GLN A N 1
ATOM 840 C CA . GLN A 1 114 ? -8.181 -2.951 -13.201 1.00 97.06 114 GLN A CA 1
ATOM 841 C C . GLN A 1 114 ? -9.189 -2.354 -12.210 1.00 97.06 114 GLN A C 1
ATOM 843 O O . GLN A 1 114 ? -9.750 -3.096 -11.408 1.00 97.06 114 GLN A O 1
ATOM 848 N N . ALA A 1 115 ? -9.430 -1.041 -12.259 1.00 97.44 115 ALA A N 1
ATOM 849 C CA . ALA A 1 115 ? -10.408 -0.376 -11.401 1.00 97.44 115 ALA A CA 1
ATOM 850 C C . ALA A 1 115 ? -11.831 -0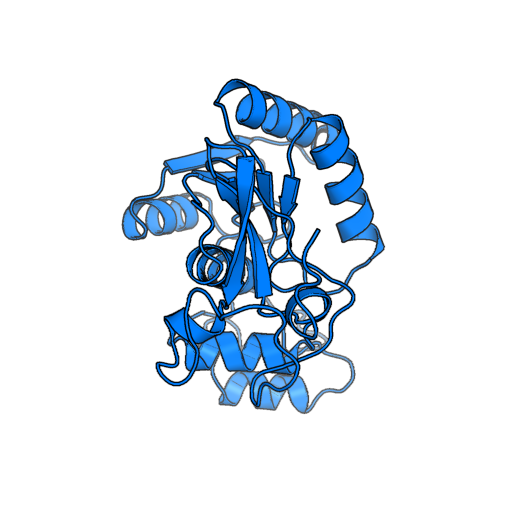.901 -11.648 1.00 97.44 115 ALA A C 1
ATOM 852 O O . ALA A 1 115 ? -12.510 -1.281 -10.690 1.00 97.44 115 ALA A O 1
ATOM 853 N N . ASP A 1 116 ? -12.223 -1.040 -12.918 1.00 97.69 116 ASP A N 1
ATOM 854 C CA . ASP A 1 116 ? -13.511 -1.607 -13.329 1.00 97.69 116 ASP A CA 1
ATOM 855 C C . ASP A 1 116 ? -13.684 -3.044 -12.820 1.00 97.69 116 ASP A C 1
ATOM 857 O O . ASP A 1 116 ? -14.697 -3.378 -12.205 1.00 97.69 116 ASP A O 1
ATOM 861 N N . ALA A 1 117 ? -12.663 -3.892 -12.993 1.00 96.88 117 ALA A N 1
ATOM 862 C CA . ALA A 1 117 ? -12.679 -5.271 -12.501 1.00 96.88 117 ALA A CA 1
ATOM 863 C C . ALA A 1 117 ? -12.772 -5.362 -10.966 1.00 96.88 117 ALA A C 1
ATOM 865 O O . ALA A 1 117 ? -13.269 -6.352 -10.426 1.00 96.88 117 ALA A O 1
ATOM 866 N N . LEU A 1 118 ? -12.298 -4.337 -10.254 1.00 94.88 118 LEU A N 1
ATOM 867 C CA . LEU A 1 118 ? -12.390 -4.223 -8.799 1.00 94.88 118 LEU A CA 1
ATOM 868 C C . LEU A 1 118 ? -13.689 -3.557 -8.323 1.00 94.88 118 LEU A C 1
ATOM 870 O O . LEU A 1 118 ? -13.902 -3.491 -7.107 1.00 94.88 118 LEU A O 1
ATOM 874 N N . GLY A 1 119 ? -14.522 -3.048 -9.239 1.00 95.06 119 GLY A N 1
ATOM 875 C CA . GLY A 1 119 ? -15.696 -2.234 -8.921 1.00 95.06 119 GLY A CA 1
ATOM 876 C C . GLY A 1 119 ? -15.340 -0.969 -8.136 1.00 95.06 119 GLY A C 1
ATOM 877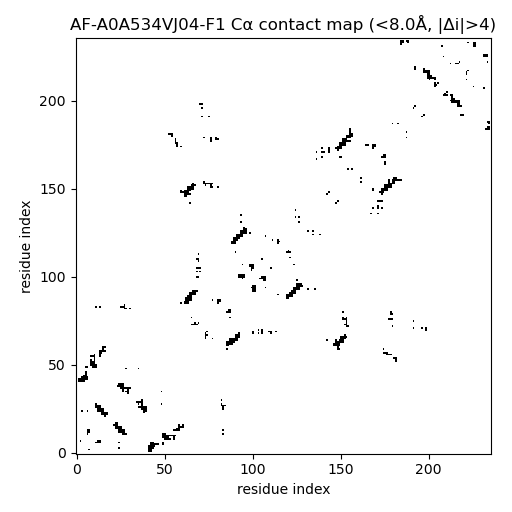 O O . GLY A 1 119 ? -16.082 -0.576 -7.236 1.00 95.06 119 GLY A O 1
ATOM 878 N N . ALA A 1 120 ? -14.169 -0.387 -8.399 1.00 94.88 120 ALA A N 1
ATOM 879 C CA . ALA A 1 120 ? -13.648 0.772 -7.687 1.00 94.88 120 ALA A CA 1
ATOM 880 C C . ALA A 1 120 ? -13.651 2.011 -8.584 1.00 94.88 120 ALA A C 1
ATOM 882 O O . ALA A 1 120 ? -13.364 1.927 -9.774 1.00 94.88 120 ALA A O 1
ATOM 883 N N . GLU A 1 121 ? -13.914 3.177 -7.997 1.00 97.38 121 GLU A N 1
ATOM 884 C CA . GLU A 1 121 ? -13.682 4.444 -8.688 1.00 97.38 121 GLU A CA 1
ATOM 885 C C . GLU A 1 121 ? -12.173 4.643 -8.915 1.00 97.38 121 GLU A C 1
ATOM 887 O O . GLU A 1 121 ? -11.354 4.233 -8.083 1.00 97.38 121 GLU A O 1
ATOM 892 N N . LEU A 1 122 ? -11.808 5.302 -10.016 1.00 98.31 122 LEU A N 1
ATOM 893 C CA . LEU A 1 122 ? -10.434 5.658 -10.356 1.00 98.31 122 LEU A CA 1
ATOM 894 C C . LEU A 1 122 ? -10.305 7.166 -10.594 1.00 98.31 122 LEU A C 1
ATOM 896 O O . LEU A 1 122 ? -11.038 7.745 -11.390 1.00 98.31 122 LEU A O 1
ATOM 900 N N . LEU A 1 123 ? -9.311 7.778 -9.953 1.00 97.88 123 LEU A N 1
ATOM 901 C CA . LEU A 1 123 ? -8.863 9.141 -10.219 1.00 97.88 123 LEU A CA 1
ATOM 902 C C . LEU A 1 123 ? -7.428 9.107 -10.750 1.00 97.88 123 LEU A C 1
ATOM 904 O O . LEU A 1 123 ? -6.482 8.826 -10.012 1.00 97.88 123 LEU A O 1
ATOM 908 N N . GLN A 1 124 ? -7.266 9.433 -12.029 1.00 97.12 124 GLN A N 1
ATOM 909 C CA . GLN A 1 124 ? -5.955 9.629 -12.642 1.00 97.12 124 GLN A CA 1
ATOM 910 C C . GLN A 1 124 ? -5.676 11.121 -12.750 1.00 97.12 124 GLN A C 1
ATOM 912 O O . GLN A 1 124 ? -6.472 11.864 -13.318 1.00 97.12 124 GLN A O 1
ATOM 917 N N . VAL A 1 125 ? -4.561 11.564 -12.179 1.00 97.56 125 VAL A N 1
ATOM 918 C CA . VAL A 1 125 ? -4.216 12.978 -12.024 1.00 97.56 125 VAL A CA 1
ATOM 919 C C . VAL A 1 125 ? -3.118 13.330 -13.028 1.00 97.56 125 VAL A C 1
ATOM 921 O O . VAL A 1 125 ? -1.954 13.006 -12.772 1.00 97.56 125 VAL A O 1
ATOM 924 N N . PRO A 1 126 ? -3.426 14.002 -14.157 1.00 96.06 126 PRO A N 1
ATOM 925 C CA . PRO A 1 126 ? -2.401 14.437 -15.100 1.00 96.06 126 PRO A CA 1
ATOM 926 C C . PRO A 1 126 ? -1.409 15.356 -14.399 1.00 96.06 126 PRO A C 1
ATOM 928 O O . PRO A 1 126 ? -1.800 16.315 -13.721 1.00 96.06 126 PRO A O 1
ATOM 931 N N . THR A 1 127 ? -0.133 15.015 -14.519 1.00 95.50 127 THR A N 1
ATOM 932 C CA . THR A 1 127 ? 0.937 15.605 -13.722 1.00 95.50 127 THR A CA 1
ATOM 933 C C . THR A 1 127 ? 2.194 15.679 -14.566 1.00 95.50 127 THR A C 1
ATOM 935 O O . THR A 1 127 ? 2.650 14.647 -15.045 1.00 95.50 127 THR A O 1
ATOM 938 N N . ALA A 1 128 ? 2.775 16.866 -14.734 1.00 92.75 128 ALA A N 1
ATOM 939 C CA . ALA A 1 128 ? 4.122 17.036 -15.286 1.00 92.75 128 ALA A CA 1
ATOM 940 C C . ALA A 1 128 ? 5.186 16.733 -14.208 1.00 92.75 128 ALA A C 1
ATOM 942 O O . ALA A 1 128 ? 4.869 16.867 -13.023 1.00 92.75 128 ALA A O 1
ATOM 943 N N . PRO A 1 129 ? 6.420 16.322 -14.567 1.00 90.75 129 PRO A N 1
ATOM 944 C CA . PRO A 1 129 ? 7.464 16.011 -13.584 1.00 90.75 129 PRO A CA 1
ATOM 945 C C . PRO A 1 129 ? 7.703 17.138 -12.568 1.00 90.75 129 PRO A C 1
ATOM 947 O O . PRO A 1 129 ? 7.736 16.888 -11.366 1.00 90.75 129 PRO A O 1
ATOM 950 N N . GLU A 1 130 ? 7.770 18.380 -13.039 1.00 94.50 130 GLU A N 1
ATOM 951 C CA . GLU A 1 130 ? 8.065 19.577 -12.242 1.00 94.50 130 GLU A CA 1
ATOM 952 C C . GLU A 1 130 ? 6.887 19.973 -11.338 1.00 94.50 130 GLU A C 1
ATOM 954 O O . GLU A 1 130 ? 7.063 20.657 -10.335 1.00 94.50 130 GLU A O 1
ATOM 959 N N . ALA A 1 131 ? 5.678 19.518 -11.678 1.00 95.12 131 ALA A N 1
ATOM 960 C CA . ALA A 1 131 ? 4.446 19.814 -10.954 1.00 95.12 131 ALA A CA 1
ATOM 961 C C . ALA A 1 131 ? 4.039 18.698 -9.978 1.00 95.12 131 ALA A C 1
ATOM 963 O O . ALA A 1 131 ? 2.955 18.772 -9.398 1.00 95.12 131 ALA A O 1
ATOM 964 N N . TYR A 1 132 ? 4.861 17.653 -9.808 1.00 95.44 132 TYR A N 1
ATOM 965 C CA . TYR A 1 132 ? 4.476 16.451 -9.062 1.00 95.44 132 TYR A CA 1
ATOM 966 C C . TYR A 1 132 ? 3.969 16.754 -7.656 1.00 95.44 132 TYR A C 1
ATOM 968 O O . TYR A 1 132 ? 2.874 16.332 -7.289 1.00 95.44 132 TYR A O 1
ATOM 976 N N . GLU A 1 133 ? 4.749 17.509 -6.889 1.00 96.75 133 GLU A N 1
ATOM 977 C CA . GLU A 1 133 ? 4.408 17.826 -5.509 1.00 96.75 133 GLU A CA 1
ATOM 978 C C . GLU A 1 133 ? 3.121 18.648 -5.411 1.00 96.75 133 GLU A C 1
ATOM 980 O O . GLU A 1 133 ? 2.212 18.261 -4.679 1.00 96.75 133 GLU A O 1
ATOM 985 N N . ALA A 1 134 ? 3.005 19.720 -6.199 1.00 97.62 134 ALA A N 1
ATOM 986 C CA . ALA A 1 134 ? 1.822 20.577 -6.204 1.00 97.62 134 ALA A CA 1
ATOM 987 C C . ALA A 1 134 ? 0.554 19.791 -6.581 1.00 97.62 134 ALA A C 1
ATOM 989 O O . ALA A 1 134 ? -0.454 19.847 -5.879 1.00 97.62 134 ALA A O 1
ATOM 990 N N . ARG A 1 135 ? 0.620 18.974 -7.641 1.00 97.94 135 ARG A N 1
ATOM 991 C CA . ARG A 1 135 ? -0.506 18.136 -8.083 1.00 97.94 135 ARG A CA 1
ATOM 992 C C . ARG A 1 135 ? -0.860 17.060 -7.063 1.00 97.94 135 ARG A C 1
ATOM 994 O O . ARG A 1 135 ? -2.035 16.723 -6.914 1.00 97.94 135 ARG A O 1
ATOM 1001 N N . PHE A 1 136 ? 0.133 16.524 -6.357 1.00 98.31 136 PHE A N 1
ATOM 1002 C CA . PHE A 1 136 ? -0.096 15.574 -5.278 1.00 98.31 136 PHE A CA 1
ATOM 1003 C C . PHE A 1 136 ? -0.823 16.242 -4.103 1.00 98.31 136 PHE A C 1
ATOM 1005 O O . PHE A 1 136 ? -1.836 15.716 -3.651 1.00 98.31 136 PHE A O 1
ATOM 1012 N N . GLU A 1 137 ? -0.379 17.419 -3.652 1.00 98.31 137 GLU A N 1
ATOM 1013 C CA . GLU A 1 137 ? -1.051 18.169 -2.580 1.00 98.31 137 GLU A CA 1
ATOM 1014 C C . GLU A 1 137 ? -2.48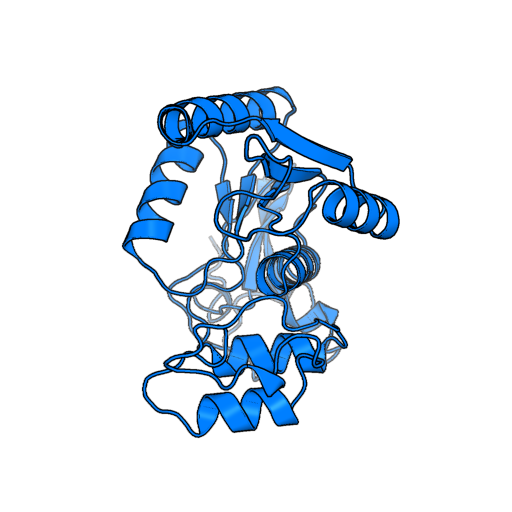9 18.568 -2.960 1.00 98.31 137 GLU A C 1
ATOM 1016 O O . GLU A 1 137 ? -3.407 18.415 -2.152 1.00 98.31 137 GLU A O 1
ATOM 1021 N N . GLU A 1 138 ? -2.723 18.992 -4.205 1.00 98.38 138 GLU A N 1
ATOM 1022 C CA . GLU A 1 138 ? -4.069 19.262 -4.726 1.00 98.38 138 GLU A CA 1
ATOM 1023 C C . GLU A 1 138 ? -4.962 18.014 -4.690 1.00 98.38 138 GLU A C 1
ATOM 1025 O O . GLU A 1 138 ? -6.114 18.086 -4.255 1.00 98.38 138 GLU A O 1
ATOM 1030 N N . MET A 1 139 ? -4.435 16.859 -5.109 1.00 98.56 139 MET A N 1
ATOM 1031 C CA . MET A 1 139 ? -5.147 15.581 -5.042 1.00 98.56 139 MET A CA 1
ATOM 1032 C C . MET A 1 139 ? -5.509 15.225 -3.595 1.00 98.56 139 MET A C 1
ATOM 1034 O O . MET A 1 139 ? -6.655 14.860 -3.329 1.00 98.56 139 MET A O 1
ATOM 1038 N N . LEU A 1 140 ? -4.593 15.407 -2.637 1.00 98.69 140 LEU A N 1
ATOM 1039 C CA . LEU A 1 140 ? -4.892 15.203 -1.216 1.00 98.69 140 LEU A CA 1
ATOM 1040 C C . LEU A 1 140 ? -6.010 16.138 -0.725 1.00 98.69 140 LEU A C 1
ATOM 1042 O O . LEU A 1 140 ? -6.914 15.699 -0.010 1.00 98.69 140 LEU A O 1
ATOM 1046 N N . GLY A 1 141 ? -5.995 17.406 -1.147 1.00 98.31 141 GLY A N 1
ATOM 1047 C CA . GLY A 1 141 ? -7.070 18.359 -0.865 1.00 98.31 141 GLY A CA 1
ATOM 1048 C C . GLY A 1 141 ? -8.425 17.896 -1.411 1.00 98.31 141 GLY A C 1
ATOM 1049 O O . GLY A 1 141 ? -9.429 17.933 -0.694 1.00 98.31 141 GLY A O 1
ATOM 1050 N N . GLN A 1 142 ? -8.456 17.376 -2.642 1.00 98.12 142 GLN A N 1
ATOM 1051 C CA . GLN A 1 142 ? -9.664 16.803 -3.245 1.00 98.12 142 GLN A CA 1
ATOM 1052 C C . GLN A 1 142 ? -10.169 15.583 -2.469 1.00 98.12 142 GLN A C 1
ATOM 1054 O O . GLN A 1 142 ? -11.367 15.482 -2.200 1.00 98.12 142 GLN A O 1
ATOM 1059 N N . LEU A 1 143 ? -9.279 14.674 -2.060 1.00 98.50 143 LEU A N 1
ATOM 1060 C CA . LEU A 1 143 ? -9.646 13.527 -1.225 1.00 98.50 143 LEU A CA 1
ATOM 1061 C C . LEU A 1 143 ? -10.293 13.980 0.083 1.00 98.50 143 LEU A C 1
ATOM 1063 O O . LEU A 1 143 ? -11.353 13.474 0.464 1.00 98.50 143 LEU A O 1
ATOM 1067 N N . ARG A 1 144 ? -9.690 14.966 0.753 1.00 98.06 144 ARG A N 1
ATOM 1068 C CA . ARG A 1 144 ? -10.222 15.502 2.004 1.00 98.06 144 ARG A CA 1
ATOM 1069 C C . ARG A 1 144 ? -11.599 16.138 1.807 1.00 98.06 144 ARG A C 1
ATOM 1071 O O . ARG A 1 144 ? -12.508 15.843 2.581 1.00 98.06 144 ARG A O 1
ATOM 1078 N N . ALA A 1 145 ? -11.774 16.947 0.761 1.00 97.75 145 ALA A N 1
AT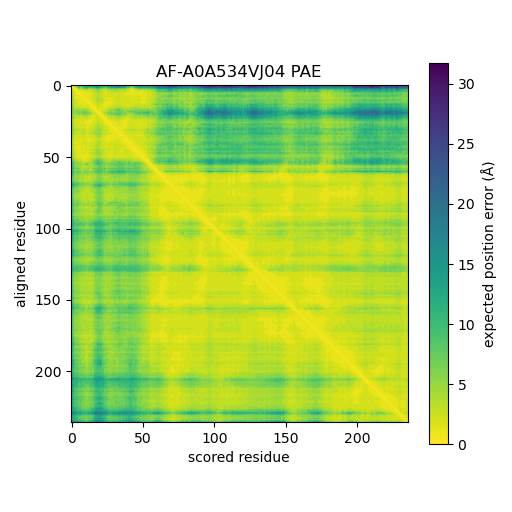OM 1079 C CA . ALA A 1 145 ? -13.054 17.571 0.418 1.00 97.75 145 ALA A CA 1
ATOM 1080 C C . ALA A 1 145 ? -14.150 16.537 0.099 1.00 97.75 145 ALA A C 1
ATOM 1082 O O . ALA A 1 145 ? -15.314 16.737 0.435 1.00 97.75 145 ALA A O 1
ATOM 1083 N N . ARG A 1 146 ? -13.770 15.393 -0.483 1.00 97.31 146 ARG A N 1
ATOM 1084 C CA . ARG A 1 146 ? -14.655 14.251 -0.766 1.00 97.31 146 ARG A CA 1
ATOM 1085 C C . ARG A 1 146 ? -14.950 13.368 0.457 1.00 97.31 146 ARG A C 1
ATOM 1087 O O . ARG A 1 146 ? -15.635 12.356 0.324 1.00 97.31 146 ARG A O 1
ATOM 1094 N N . GLY A 1 147 ? -14.438 13.714 1.639 1.00 97.25 147 GLY A N 1
ATOM 1095 C CA . GLY A 1 147 ? -14.697 12.984 2.882 1.00 97.25 147 GLY A CA 1
ATOM 1096 C C . GLY A 1 147 ? -13.842 11.729 3.083 1.00 97.25 147 GLY A C 1
ATOM 1097 O O . GLY A 1 147 ? -14.152 10.920 3.961 1.00 97.25 147 GLY A O 1
ATOM 1098 N N . PHE A 1 148 ? -12.763 11.552 2.313 1.00 98.25 148 PHE A N 1
ATOM 1099 C CA . PHE A 1 148 ? -11.785 10.507 2.609 1.00 98.25 148 PHE A CA 1
ATOM 1100 C C . PHE A 1 148 ? -11.043 10.822 3.910 1.00 98.25 148 PHE A C 1
ATOM 1102 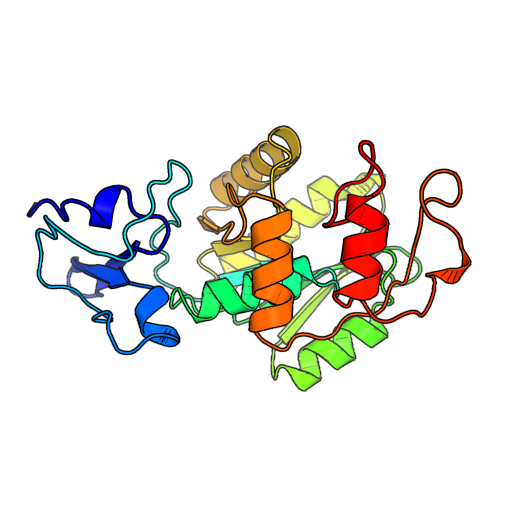O O . PHE A 1 148 ? -10.756 11.975 4.240 1.00 98.25 148 PHE A O 1
ATOM 1109 N N . ALA A 1 149 ? -10.752 9.766 4.662 1.00 97.38 149 ALA A N 1
ATOM 1110 C CA . ALA A 1 149 ? -10.110 9.836 5.968 1.00 97.38 149 ALA A CA 1
ATOM 1111 C C . ALA A 1 149 ? -8.639 9.391 5.932 1.00 97.38 149 ALA A C 1
ATOM 1113 O O . ALA A 1 149 ? -7.930 9.537 6.924 1.00 97.38 149 ALA A O 1
ATOM 1114 N N . GLY A 1 150 ? -8.164 8.856 4.805 1.00 98.00 150 GLY A N 1
ATOM 1115 C CA . GLY A 1 150 ? -6.776 8.435 4.650 1.00 98.00 150 GLY A CA 1
ATOM 1116 C C . GLY A 1 150 ? -6.420 7.987 3.240 1.00 98.00 150 GLY A C 1
ATOM 1117 O O . GLY A 1 150 ? -7.294 7.836 2.381 1.00 98.00 150 GLY A O 1
ATOM 1118 N N . LEU A 1 151 ? -5.126 7.758 3.035 1.00 98.62 151 LEU A N 1
ATOM 1119 C CA . LEU A 1 151 ? -4.537 7.262 1.797 1.00 98.62 151 LEU A CA 1
ATOM 1120 C C . LEU A 1 151 ? -3.638 6.059 2.106 1.00 98.62 151 LEU A C 1
ATOM 1122 O O . LEU A 1 151 ? -2.778 6.116 2.986 1.00 98.62 151 LEU A O 1
ATOM 1126 N N . VAL A 1 152 ? -3.880 4.962 1.392 1.00 98.56 152 VAL A N 1
ATOM 1127 C CA . VAL A 1 152 ? -3.131 3.708 1.495 1.00 98.56 152 VAL A CA 1
ATOM 1128 C C . VAL A 1 152 ? -2.003 3.690 0.471 1.00 98.56 152 VAL A C 1
ATOM 1130 O O . VAL A 1 152 ? -2.264 3.906 -0.711 1.00 98.56 152 VAL A O 1
ATOM 1133 N N . PHE A 1 153 ? -0.787 3.354 0.898 1.00 98.00 153 PHE A N 1
ATOM 1134 C CA . PHE A 1 153 ? 0.373 3.169 0.024 1.00 98.00 153 PHE A CA 1
ATOM 1135 C C . PHE A 1 153 ? 0.892 1.731 0.063 1.00 98.00 153 PHE A C 1
ATOM 1137 O O . PHE A 1 153 ? 0.788 1.034 1.075 1.00 98.00 153 PHE A O 1
ATOM 1144 N N . GLY A 1 154 ? 1.486 1.310 -1.054 1.00 95.75 154 GLY A N 1
ATOM 1145 C CA . GLY A 1 154 ? 2.206 0.043 -1.193 1.00 95.75 154 GLY A CA 1
ATOM 1146 C C . GLY A 1 154 ? 3.709 0.163 -0.951 1.00 95.75 154 GLY A C 1
ATOM 1147 O O . GLY A 1 154 ? 4.464 -0.579 -1.564 1.00 95.75 154 GLY A O 1
ATOM 1148 N N . ASN A 1 155 ? 4.150 1.105 -0.114 1.00 94.44 155 ASN A N 1
ATOM 1149 C CA . ASN A 1 155 ? 5.565 1.273 0.220 1.00 94.44 155 ASN A CA 1
ATOM 1150 C C . ASN A 1 155 ? 6.036 0.141 1.146 1.00 94.44 155 ASN A C 1
ATOM 1152 O O . ASN A 1 155 ? 5.295 -0.281 2.037 1.00 94.44 155 ASN A O 1
ATOM 1156 N N . LEU A 1 156 ? 7.272 -0.328 0.947 1.00 91.31 156 LEU A N 1
ATOM 1157 C CA . LEU A 1 156 ? 7.849 -1.426 1.729 1.00 91.31 156 LEU A CA 1
ATOM 1158 C C . LEU A 1 156 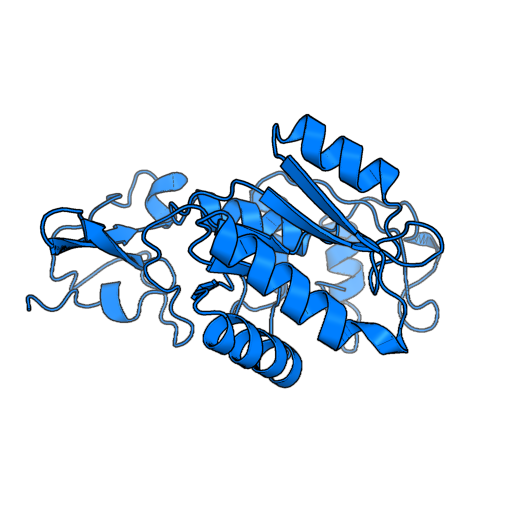? 8.827 -0.933 2.807 1.00 91.31 156 LEU A C 1
ATOM 1160 O O . LEU A 1 156 ? 8.627 -1.245 3.981 1.00 91.31 156 LEU A O 1
ATOM 1164 N N . HIS A 1 157 ? 9.887 -0.204 2.424 1.00 88.56 157 HIS A N 1
ATOM 1165 C CA . HIS A 1 157 ? 10.979 0.108 3.365 1.00 88.56 157 HIS A CA 1
ATOM 1166 C C . HIS A 1 157 ? 11.831 1.366 3.065 1.00 88.56 157 HIS A C 1
ATOM 1168 O O . HIS A 1 157 ? 12.757 1.656 3.822 1.00 88.56 157 HIS A O 1
ATOM 1174 N N . LEU A 1 158 ? 11.558 2.146 2.008 1.00 91.81 158 LEU A N 1
ATOM 1175 C CA . LEU A 1 158 ? 12.327 3.370 1.706 1.00 91.81 158 LEU A CA 1
ATOM 1176 C C . LEU A 1 158 ? 11.905 4.539 2.615 1.00 91.81 158 LEU A C 1
ATOM 1178 O O . LEU A 1 158 ? 10.908 5.212 2.347 1.00 91.81 158 LEU A O 1
ATOM 1182 N N . ALA A 1 159 ? 12.644 4.757 3.709 1.00 92.44 159 ALA A N 1
ATOM 1183 C CA . ALA A 1 159 ? 12.268 5.676 4.795 1.00 92.44 159 ALA A CA 1
ATOM 1184 C C . ALA A 1 159 ? 12.025 7.119 4.328 1.00 92.44 159 ALA A C 1
ATOM 1186 O O . ALA A 1 159 ? 11.029 7.728 4.717 1.00 92.44 159 ALA A O 1
ATOM 1187 N N . ASP A 1 160 ? 12.875 7.640 3.442 1.00 95.06 160 ASP A N 1
ATOM 1188 C CA . ASP A 1 160 ? 12.744 9.011 2.935 1.00 95.06 160 ASP A CA 1
ATOM 1189 C C . ASP A 1 160 ? 11.476 9.186 2.087 1.00 95.06 160 ASP A C 1
ATOM 1191 O O . ASP A 1 160 ? 10.770 10.191 2.202 1.00 95.06 160 ASP A O 1
ATOM 1195 N N . VAL A 1 161 ? 11.132 8.168 1.288 1.00 93.62 161 VAL A N 1
ATOM 1196 C CA . VAL A 1 161 ? 9.901 8.143 0.483 1.00 93.62 161 VAL A CA 1
ATOM 1197 C C . VAL A 1 161 ? 8.675 8.098 1.395 1.00 93.62 161 VAL A C 1
ATOM 1199 O O . VAL A 1 161 ? 7.736 8.875 1.206 1.00 93.62 161 VAL A O 1
ATOM 1202 N N . GLN A 1 162 ? 8.693 7.245 2.424 1.00 94.88 162 GLN A N 1
ATOM 1203 C CA . GLN A 1 162 ? 7.619 7.194 3.417 1.00 94.88 162 GLN A CA 1
ATOM 1204 C C . GLN A 1 162 ? 7.446 8.548 4.115 1.00 94.88 162 GLN A C 1
ATOM 1206 O O . GLN A 1 162 ? 6.328 9.059 4.187 1.00 94.88 162 GLN A O 1
ATOM 1211 N N . ALA A 1 163 ? 8.532 9.149 4.608 1.00 96.19 163 ALA A N 1
ATOM 1212 C CA . ALA A 1 163 ? 8.495 10.424 5.320 1.00 96.19 163 ALA A CA 1
ATOM 1213 C C . ALA A 1 163 ? 7.938 11.559 4.443 1.00 96.19 163 ALA A C 1
ATOM 1215 O O . ALA A 1 163 ? 7.148 12.386 4.916 1.00 96.19 163 ALA A O 1
ATOM 1216 N N . TRP A 1 164 ? 8.289 11.566 3.152 1.00 97.44 164 TRP A N 1
ATOM 1217 C CA . TRP A 1 164 ? 7.779 12.528 2.177 1.00 97.44 164 TRP A CA 1
ATOM 1218 C C . TRP A 1 164 ? 6.249 12.452 2.036 1.00 97.44 164 TRP A C 1
ATOM 1220 O O . TRP A 1 164 ? 5.573 13.487 2.085 1.00 97.44 164 TRP A O 1
ATOM 1230 N N . PHE A 1 165 ? 5.688 11.243 1.921 1.00 9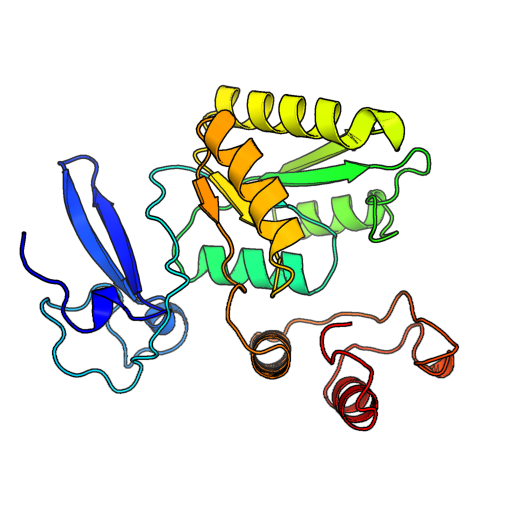7.50 165 PHE A N 1
ATOM 1231 C CA . PHE A 1 165 ? 4.238 11.035 1.829 1.00 97.50 165 PHE A CA 1
ATOM 1232 C C . PHE A 1 165 ? 3.518 11.278 3.160 1.00 97.50 165 PHE A C 1
ATOM 1234 O O . PHE A 1 165 ? 2.467 11.928 3.179 1.00 97.50 165 PHE A O 1
ATOM 1241 N N . ALA A 1 166 ? 4.085 10.805 4.271 1.00 96.62 166 ALA A N 1
ATOM 1242 C CA . ALA A 1 166 ? 3.508 10.948 5.606 1.00 96.62 166 ALA A CA 1
ATOM 1243 C C . ALA A 1 166 ? 3.350 12.424 5.996 1.00 96.62 166 ALA A C 1
ATOM 1245 O O . ALA A 1 166 ? 2.298 12.831 6.485 1.00 96.62 166 ALA A O 1
ATOM 1246 N N . THR A 1 167 ? 4.358 13.251 5.702 1.00 98.06 167 THR A N 1
ATOM 1247 C CA . THR A 1 167 ? 4.315 14.698 5.966 1.00 98.06 167 THR A CA 1
ATOM 1248 C C . THR A 1 167 ? 3.158 15.374 5.223 1.00 98.06 167 THR A C 1
ATOM 1250 O O . THR A 1 167 ? 2.408 16.161 5.805 1.00 98.06 167 THR A O 1
ATOM 1253 N N . ARG A 1 168 ? 2.968 15.050 3.939 1.00 98.25 168 ARG A N 1
ATOM 1254 C CA . ARG A 1 168 ? 1.955 15.695 3.084 1.00 98.25 168 ARG A CA 1
ATOM 1255 C C . ARG A 1 168 ? 0.539 15.209 3.374 1.00 98.25 168 ARG A C 1
ATOM 1257 O O . ARG A 1 168 ? -0.382 16.020 3.445 1.00 98.25 168 ARG A O 1
ATOM 1264 N N . THR A 1 169 ? 0.357 13.911 3.611 1.00 98.00 169 THR A N 1
ATOM 1265 C CA . THR A 1 169 ? -0.946 13.360 4.022 1.00 98.00 169 THR A CA 1
ATOM 1266 C C . THR A 1 169 ? -1.388 13.919 5.373 1.00 98.00 169 THR A C 1
ATOM 1268 O O . THR A 1 169 ? -2.526 14.378 5.490 1.00 98.00 169 THR A O 1
ATOM 1271 N N . ALA A 1 170 ? -0.476 14.000 6.350 1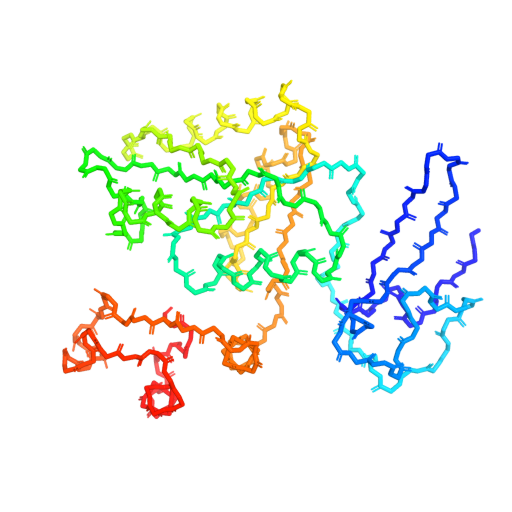.00 96.94 170 ALA A N 1
ATOM 1272 C CA . ALA A 1 170 ? -0.752 14.613 7.646 1.00 96.94 170 ALA A CA 1
ATOM 1273 C C . ALA A 1 170 ? -1.154 16.091 7.510 1.00 96.94 170 ALA A C 1
ATOM 1275 O O . ALA A 1 170 ? -2.163 16.505 8.084 1.00 96.94 170 ALA A O 1
ATOM 1276 N N . ARG A 1 171 ? -0.431 16.872 6.693 1.00 97.88 171 ARG A N 1
ATOM 1277 C CA . ARG A 1 171 ? -0.759 18.281 6.404 1.00 97.88 171 ARG A CA 1
ATOM 1278 C C . ARG A 1 171 ? -2.153 18.449 5.785 1.00 97.88 171 ARG A C 1
ATOM 1280 O O . ARG A 1 171 ? -2.832 19.426 6.085 1.00 97.88 171 ARG A O 1
ATOM 1287 N N . ALA A 1 172 ? -2.598 17.495 4.968 1.00 97.94 172 ALA A N 1
ATOM 1288 C CA . ALA A 1 172 ? -3.935 17.483 4.370 1.00 97.94 172 ALA A CA 1
ATOM 1289 C C . ALA A 1 172 ? -5.043 16.952 5.309 1.00 97.94 172 ALA A C 1
ATOM 1291 O O . ALA A 1 172 ? -6.214 16.904 4.924 1.00 97.94 172 ALA A O 1
ATOM 1292 N N . GLY A 1 173 ? -4.703 16.534 6.535 1.00 97.06 173 GLY A N 1
ATOM 1293 C CA . GLY A 1 173 ? -5.653 15.941 7.478 1.00 97.06 173 GLY A CA 1
ATOM 1294 C C . GLY A 1 173 ? -6.122 14.538 7.075 1.00 97.06 173 GLY A C 1
ATOM 1295 O O . GLY A 1 173 ? -7.245 14.149 7.398 1.00 97.06 173 GLY A O 1
ATOM 1296 N N . LEU A 1 174 ? -5.285 13.795 6.346 1.00 98.12 174 LEU A N 1
ATOM 1297 C CA . LEU A 1 174 ? -5.521 12.415 5.928 1.00 98.12 174 LEU A CA 1
ATOM 1298 C C . LEU A 1 174 ? -4.598 11.474 6.705 1.00 98.12 174 LEU A C 1
ATOM 1300 O O . LEU A 1 174 ? -3.417 11.756 6.893 1.00 98.12 174 LEU A O 1
ATOM 1304 N N . ALA A 1 175 ? -5.116 10.320 7.123 1.00 97.00 175 ALA A N 1
ATOM 1305 C CA . ALA A 1 175 ? -4.282 9.280 7.708 1.00 97.00 175 ALA A CA 1
ATOM 1306 C C . ALA A 1 175 ? -3.344 8.655 6.662 1.00 97.00 175 ALA A C 1
ATOM 1308 O O . ALA A 1 175 ? -3.787 8.254 5.581 1.00 97.00 175 ALA A O 1
ATOM 1309 N N . HIS A 1 176 ? -2.068 8.516 7.024 1.00 97.12 176 HIS A N 1
ATOM 1310 C CA . HIS A 1 176 ? -1.056 7.789 6.256 1.00 97.12 176 HIS A CA 1
ATOM 1311 C C . HIS A 1 176 ? -1.123 6.294 6.584 1.00 97.12 176 HIS A C 1
ATOM 1313 O O . HIS A 1 176 ? -0.936 5.911 7.740 1.00 97.12 176 HIS A O 1
ATOM 1319 N N . VAL A 1 177 ? -1.426 5.441 5.604 1.00 96.38 177 VAL A N 1
ATOM 1320 C CA . VAL A 1 177 ? -1.653 4.004 5.833 1.00 96.38 177 VAL A CA 1
ATOM 1321 C C . VAL A 1 177 ? -0.712 3.172 4.962 1.00 96.38 177 VAL A C 1
ATOM 1323 O O . VAL A 1 177 ? -0.843 3.171 3.744 1.00 96.38 177 VAL A O 1
ATOM 1326 N N . GLU A 1 178 ? 0.190 2.394 5.567 1.00 95.31 178 GLU A N 1
ATOM 1327 C CA . GLU A 1 178 ? 1.137 1.536 4.830 1.00 95.31 178 GLU A CA 1
ATOM 1328 C C . GLU A 1 178 ? 1.085 0.076 5.305 1.00 95.31 178 GLU A C 1
ATOM 1330 O O . GLU A 1 178 ? 1.838 -0.335 6.187 1.00 95.31 178 GLU A O 1
ATOM 1335 N N . PRO A 1 179 ? 0.182 -0.751 4.747 1.00 93.62 179 PRO A N 1
ATOM 1336 C CA . PRO A 1 179 ? -0.035 -2.123 5.212 1.00 93.62 179 PRO A CA 1
ATOM 1337 C C . PRO A 1 179 ? 1.133 -3.083 4.976 1.00 93.62 179 PRO A C 1
ATOM 1339 O O . PRO A 1 179 ? 1.134 -4.167 5.571 1.00 93.62 179 PRO A O 1
ATOM 1342 N N . LEU A 1 180 ? 2.064 -2.714 4.091 1.00 93.94 180 LEU A N 1
ATOM 1343 C CA . LEU A 1 180 ? 3.265 -3.479 3.741 1.00 93.94 180 LEU A CA 1
ATOM 1344 C C . LEU A 1 180 ? 4.514 -3.010 4.490 1.00 93.94 180 LEU A C 1
ATOM 1346 O O . LEU A 1 180 ? 5.521 -3.712 4.470 1.00 93.94 180 LEU A O 1
ATOM 1350 N N . TRP A 1 181 ? 4.452 -1.877 5.191 1.00 93.31 181 TRP A N 1
ATOM 1351 C CA . TRP A 1 181 ? 5.628 -1.325 5.846 1.00 93.31 181 TRP A CA 1
ATOM 1352 C C . TRP A 1 181 ? 6.145 -2.228 6.968 1.00 93.31 181 TRP A C 1
ATOM 1354 O O . TRP A 1 181 ? 5.377 -2.776 7.769 1.00 93.31 181 TRP A O 1
ATOM 1364 N N . GLY A 1 182 ? 7.468 -2.375 7.027 1.00 88.88 182 GLY A N 1
ATOM 1365 C CA . GLY A 1 182 ? 8.158 -3.177 8.037 1.00 88.88 182 GLY A CA 1
ATOM 1366 C C . GLY A 1 182 ? 8.048 -4.692 7.841 1.00 88.88 182 GLY A C 1
ATOM 1367 O O . GLY A 1 182 ? 8.481 -5.442 8.714 1.00 88.88 182 GLY A O 1
ATOM 1368 N N . TRP A 1 183 ? 7.451 -5.164 6.743 1.00 89.94 183 TRP A N 1
ATOM 1369 C CA . TRP A 1 183 ? 7.570 -6.557 6.301 1.00 89.94 183 TRP A CA 1
ATOM 1370 C C . TRP A 1 183 ? 8.871 -6.745 5.530 1.00 89.94 183 TRP A C 1
ATOM 1372 O O . TRP A 1 183 ? 9.266 -5.863 4.765 1.00 89.94 183 TRP A O 1
ATOM 1382 N N 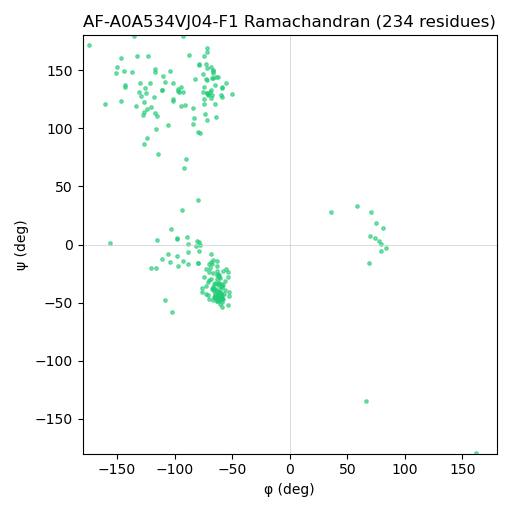. ALA A 1 184 ? 9.530 -7.891 5.707 1.00 90.81 184 ALA A N 1
ATOM 1383 C CA . ALA A 1 184 ? 10.658 -8.222 4.851 1.00 90.81 184 ALA A CA 1
ATOM 1384 C C . ALA A 1 184 ? 10.152 -8.457 3.413 1.00 90.81 184 ALA A C 1
ATOM 1386 O O . ALA A 1 184 ? 9.081 -9.050 3.246 1.00 90.81 184 ALA A O 1
ATOM 1387 N N . PRO A 1 185 ? 10.894 -8.054 2.365 1.00 92.25 185 PRO A N 1
ATOM 1388 C CA . PRO A 1 185 ? 10.449 -8.227 0.980 1.00 92.25 185 PRO A CA 1
ATOM 1389 C C . PRO A 1 185 ? 10.034 -9.664 0.626 1.00 92.25 185 PRO A C 1
ATOM 1391 O O . PRO A 1 185 ? 8.992 -9.871 0.011 1.00 92.25 185 PRO A O 1
ATOM 1394 N N . ALA A 1 186 ? 10.774 -10.670 1.104 1.00 91.81 186 ALA A N 1
ATOM 1395 C CA . ALA A 1 186 ? 10.421 -12.079 0.910 1.00 91.81 186 ALA A CA 1
ATOM 1396 C C . ALA A 1 186 ? 9.078 -12.466 1.563 1.00 91.81 186 ALA A C 1
ATOM 1398 O O . ALA A 1 186 ? 8.342 -13.292 1.034 1.00 91.81 186 ALA A O 1
ATOM 1399 N N . GLU A 1 187 ? 8.713 -11.853 2.694 1.00 92.06 187 GLU A N 1
ATOM 1400 C CA . GLU A 1 187 ? 7.403 -12.081 3.310 1.00 92.06 187 GLU A CA 1
ATOM 1401 C C . GLU A 1 187 ? 6.281 -11.418 2.505 1.00 92.06 187 GLU A C 1
ATOM 1403 O O . GLU A 1 187 ? 5.171 -11.946 2.457 1.00 92.06 187 GLU A O 1
ATOM 1408 N N . VAL A 1 188 ? 6.529 -10.244 1.917 1.00 94.38 188 VAL A N 1
ATOM 1409 C CA . VAL A 1 188 ? 5.552 -9.531 1.074 1.00 94.38 188 VAL A CA 1
ATOM 1410 C C . VAL A 1 188 ? 5.250 -10.343 -0.183 1.00 94.38 188 VAL A C 1
ATOM 1412 O O . VAL A 1 188 ? 4.087 -10.539 -0.533 1.00 94.38 188 VAL A O 1
ATOM 1415 N N . GLU A 1 189 ? 6.298 -10.856 -0.813 1.00 94.44 189 GLU A N 1
ATOM 1416 C CA . GLU A 1 189 ? 6.247 -11.734 -1.977 1.00 94.44 189 GLU A CA 1
ATOM 1417 C C . GLU A 1 189 ? 5.449 -13.016 -1.675 1.00 94.44 189 GLU A C 1
ATOM 1419 O O . GLU A 1 189 ? 4.422 -13.271 -2.307 1.00 94.44 189 GLU A O 1
ATOM 1424 N N . ALA A 1 190 ? 5.814 -13.738 -0.612 1.00 92.62 190 ALA A N 1
ATOM 1425 C CA . ALA A 1 190 ? 5.112 -14.956 -0.220 1.00 92.62 190 ALA A CA 1
ATOM 1426 C C . ALA A 1 190 ? 3.622 -14.703 0.071 1.00 92.62 190 ALA A C 1
ATOM 1428 O O . ALA A 1 190 ? 2.765 -15.522 -0.258 1.00 92.62 190 ALA A O 1
ATOM 1429 N N . GLN A 1 191 ? 3.282 -13.552 0.660 1.00 91.88 191 GLN A N 1
ATOM 1430 C CA . GLN A 1 191 ? 1.889 -13.152 0.873 1.00 91.88 191 GLN A CA 1
ATOM 1431 C C . GLN A 1 191 ? 1.146 -12.865 -0.431 1.00 91.88 191 GLN A C 1
ATOM 1433 O O . GLN A 1 191 ? -0.041 -13.180 -0.528 1.00 91.88 191 GLN A O 1
ATOM 1438 N N . PHE A 1 192 ? 1.814 -12.260 -1.415 1.00 95.50 192 PHE A N 1
ATOM 1439 C CA . PHE A 1 192 ? 1.243 -12.009 -2.734 1.00 95.50 192 PHE A CA 1
ATOM 1440 C C . PHE A 1 192 ? 0.854 -13.326 -3.415 1.00 95.50 192 PHE A C 1
ATOM 1442 O O . PHE A 1 192 ? -0.303 -13.487 -3.814 1.00 95.50 192 PHE A O 1
ATOM 1449 N N . LEU A 1 193 ? 1.783 -14.287 -3.466 1.00 94.56 193 LEU A N 1
ATOM 1450 C CA . LEU A 1 193 ? 1.534 -15.606 -4.052 1.00 94.56 193 LEU A CA 1
ATOM 1451 C C . LEU A 1 193 ? 0.491 -16.400 -3.261 1.00 94.56 193 LEU A C 1
ATOM 1453 O O . LEU A 1 193 ? -0.456 -16.928 -3.843 1.00 94.56 193 LEU A O 1
ATOM 1457 N N . ALA A 1 194 ? 0.596 -16.430 -1.929 1.00 91.69 194 ALA A N 1
ATOM 1458 C CA . ALA A 1 194 ? -0.339 -17.166 -1.075 1.00 91.69 194 ALA A CA 1
ATOM 1459 C C . ALA A 1 194 ? -1.778 -16.628 -1.156 1.00 91.69 194 ALA A C 1
ATOM 1461 O O . ALA A 1 194 ? -2.733 -17.387 -0.990 1.00 91.69 194 ALA A O 1
ATOM 1462 N N . ALA A 1 195 ? -1.954 -15.332 -1.428 1.00 91.62 195 ALA A N 1
ATOM 1463 C CA . ALA A 1 195 ? -3.265 -14.732 -1.669 1.00 91.62 195 ALA A CA 1
ATOM 1464 C C . ALA A 1 195 ? -3.817 -15.015 -3.083 1.00 91.62 195 ALA A C 1
ATOM 1466 O O . ALA A 1 195 ? -4.929 -14.587 -3.400 1.00 91.62 195 ALA A O 1
ATOM 1467 N N . GLY A 1 196 ? -3.074 -15.739 -3.928 1.00 94.75 196 GLY A N 1
ATOM 1468 C CA . GLY A 1 196 ? -3.481 -16.124 -5.278 1.00 94.75 196 GLY A CA 1
ATOM 1469 C C . GLY A 1 196 ? -3.417 -14.982 -6.291 1.00 94.75 196 GLY A C 1
ATOM 1470 O O . GLY A 1 196 ? -4.063 -15.056 -7.342 1.00 94.75 196 GLY A O 1
ATOM 1471 N N . PHE A 1 197 ? -2.678 -13.909 -5.989 1.00 96.56 197 PHE A N 1
ATOM 1472 C CA . PHE A 1 197 ? -2.466 -12.850 -6.964 1.00 96.56 197 PHE A CA 1
ATOM 1473 C C . PHE A 1 197 ? -1.602 -13.340 -8.124 1.00 96.56 197 PHE A C 1
ATOM 1475 O O . PHE A 1 197 ? -0.767 -14.229 -7.994 1.00 96.56 197 PHE A O 1
ATOM 1482 N N . ARG A 1 198 ? -1.802 -12.714 -9.282 1.00 96.25 198 ARG A N 1
ATOM 1483 C CA . ARG A 1 198 ? -0.988 -12.931 -10.474 1.00 96.25 198 ARG A CA 1
ATOM 1484 C C . ARG A 1 198 ? -0.472 -11.589 -10.952 1.00 96.25 198 ARG A C 1
ATOM 1486 O O . ARG A 1 198 ? -1.241 -10.633 -11.041 1.00 96.25 198 ARG A O 1
ATOM 1493 N N . ALA A 1 199 ? 0.809 -11.539 -11.281 1.00 96.56 199 ALA A N 1
ATOM 1494 C CA . ALA A 1 199 ? 1.437 -10.396 -11.922 1.00 96.56 199 ALA A CA 1
ATOM 1495 C C . ALA A 1 199 ? 2.288 -10.868 -13.101 1.00 96.56 199 ALA A C 1
ATOM 1497 O O . ALA A 1 199 ? 2.618 -12.048 -13.221 1.00 96.56 199 ALA A O 1
ATOM 1498 N N . VAL A 1 200 ? 2.610 -9.928 -13.981 1.00 95.94 200 VAL A N 1
ATOM 1499 C CA . VAL A 1 200 ? 3.501 -10.126 -15.122 1.00 95.94 200 VAL A CA 1
ATOM 1500 C C . VAL A 1 200 ? 4.648 -9.140 -14.973 1.00 95.94 200 VAL A C 1
ATOM 1502 O O . VAL A 1 200 ? 4.431 -7.989 -14.589 1.00 95.94 200 VAL A O 1
ATOM 1505 N N . VAL A 1 201 ? 5.862 -9.587 -15.264 1.00 95.50 201 VAL A N 1
ATOM 1506 C CA . VAL A 1 201 ? 7.050 -8.735 -15.261 1.00 95.50 201 VAL A CA 1
ATOM 1507 C C . VAL A 1 201 ? 7.003 -7.830 -16.491 1.00 95.50 201 VAL A C 1
ATOM 1509 O O . VAL A 1 201 ? 7.097 -8.299 -17.624 1.00 95.50 201 VAL A O 1
ATOM 1512 N N . VAL A 1 202 ? 6.831 -6.528 -16.274 1.00 93.31 202 VAL A N 1
ATOM 1513 C CA . VAL A 1 202 ? 6.679 -5.533 -17.356 1.00 93.31 202 VAL A CA 1
ATOM 1514 C C . VAL A 1 202 ? 7.927 -4.685 -17.590 1.00 93.31 202 VAL A C 1
ATOM 1516 O O . VAL A 1 202 ? 8.035 -4.033 -18.622 1.00 93.31 202 VAL A O 1
ATOM 1519 N N . SER A 1 203 ? 8.866 -4.689 -16.645 1.00 92.12 203 SER A N 1
ATOM 1520 C CA . SER A 1 203 ? 10.124 -3.950 -16.723 1.00 92.12 203 SER A CA 1
ATOM 1521 C C . SER A 1 203 ? 11.203 -4.686 -15.934 1.00 92.12 203 SER A C 1
ATOM 1523 O O . SER A 1 203 ? 10.899 -5.334 -14.931 1.00 92.12 203 SER A O 1
ATOM 1525 N N . VAL A 1 204 ? 12.448 -4.591 -16.398 1.00 92.69 204 VAL A N 1
ATOM 1526 C CA . VAL A 1 204 ? 13.643 -5.115 -15.731 1.00 92.69 204 VAL A CA 1
ATOM 1527 C C . VAL A 1 204 ? 14.819 -4.166 -15.965 1.00 92.69 204 VAL A C 1
ATOM 1529 O O . VAL A 1 204 ? 14.903 -3.525 -17.010 1.00 92.69 204 VAL A O 1
ATOM 1532 N N . MET A 1 205 ? 15.746 -4.101 -15.011 1.00 91.94 205 MET A N 1
ATOM 1533 C CA . MET A 1 205 ? 17.071 -3.514 -15.230 1.00 91.94 205 MET A CA 1
ATOM 1534 C C . MET A 1 205 ? 17.963 -4.592 -15.854 1.00 91.94 205 MET A C 1
ATOM 1536 O O . MET A 1 205 ? 18.348 -5.523 -15.152 1.00 91.94 205 MET A O 1
ATOM 1540 N N . GLU A 1 206 ? 18.223 -4.529 -17.164 1.00 89.94 206 GLU A N 1
ATOM 1541 C CA . GLU A 1 206 ? 18.875 -5.622 -17.918 1.00 89.94 206 GLU A CA 1
ATOM 1542 C C . GLU A 1 206 ? 20.299 -5.957 -17.440 1.00 89.94 206 GLU A C 1
ATOM 1544 O O . GLU A 1 206 ? 20.744 -7.095 -17.580 1.00 89.94 206 GLU A O 1
ATOM 1549 N N . ASP A 1 207 ? 20.998 -4.994 -16.837 1.00 90.19 207 ASP A N 1
ATOM 1550 C CA . ASP A 1 207 ? 22.314 -5.176 -16.215 1.00 90.19 207 ASP A CA 1
ATOM 1551 C C . ASP A 1 207 ? 22.261 -6.034 -14.942 1.00 90.19 207 ASP A C 1
ATOM 1553 O O . ASP A 1 207 ? 23.268 -6.616 -14.542 1.00 90.19 207 ASP A O 1
ATOM 1557 N N . ARG A 1 208 ? 21.080 -6.150 -14.327 1.00 89.88 208 ARG A N 1
ATOM 1558 C CA . ARG A 1 208 ? 20.843 -6.958 -13.129 1.00 89.88 208 ARG A CA 1
ATOM 1559 C C . ARG A 1 208 ? 20.024 -8.193 -13.439 1.00 89.88 208 ARG A C 1
ATOM 1561 O O . ARG A 1 208 ? 20.377 -9.279 -13.002 1.00 89.88 208 ARG A O 1
ATOM 1568 N N . VAL A 1 209 ? 18.926 -8.048 -14.176 1.00 92.12 209 VAL A N 1
ATOM 1569 C CA . VAL A 1 209 ? 17.913 -9.074 -14.436 1.00 92.12 209 VAL A CA 1
ATOM 1570 C C . VAL A 1 209 ? 17.802 -9.341 -15.934 1.00 92.12 209 VAL A C 1
ATOM 1572 O O . VAL A 1 209 ? 17.399 -8.473 -16.695 1.00 92.12 209 VAL A O 1
ATOM 1575 N N . ASP A 1 210 ? 18.086 -10.583 -16.338 1.00 92.88 210 ASP A N 1
ATOM 1576 C CA . ASP A 1 210 ? 17.998 -11.031 -17.733 1.00 92.88 210 ASP A CA 1
ATOM 1577 C C . ASP A 1 210 ? 16.647 -10.673 -18.386 1.00 92.88 210 ASP A C 1
ATOM 1579 O O . ASP A 1 210 ? 15.573 -10.997 -17.861 1.00 92.88 210 ASP A O 1
ATOM 1583 N N . ARG A 1 211 ? 16.715 -10.055 -19.573 1.00 95.31 211 ARG A N 1
ATOM 1584 C CA . ARG A 1 211 ? 15.569 -9.618 -20.381 1.00 95.31 211 ARG A CA 1
ATOM 1585 C C . ARG A 1 211 ? 14.556 -10.727 -20.666 1.00 95.31 211 ARG A C 1
ATOM 1587 O O . ARG A 1 211 ? 13.385 -10.432 -20.891 1.00 95.31 211 ARG A O 1
ATOM 1594 N N . ARG A 1 212 ? 14.961 -12.002 -20.624 1.00 94.75 212 ARG A N 1
ATOM 1595 C CA . ARG A 1 212 ? 14.067 -13.163 -20.792 1.00 94.75 212 ARG A CA 1
ATOM 1596 C C . ARG A 1 212 ? 12.883 -13.177 -19.821 1.00 94.75 212 ARG A C 1
ATOM 1598 O O . ARG A 1 212 ? 11.916 -13.890 -20.065 1.00 94.75 212 ARG A O 1
ATOM 1605 N N . TRP A 1 213 ? 12.984 -12.456 -18.702 1.00 95.44 213 TRP A N 1
ATOM 1606 C CA . TRP A 1 213 ? 11.914 -12.357 -17.717 1.00 95.44 213 TRP A CA 1
ATOM 1607 C C . TRP A 1 213 ? 10.818 -11.365 -18.108 1.00 95.44 213 TRP A C 1
ATOM 1609 O O . TRP A 1 213 ? 9.729 -11.458 -17.556 1.00 95.44 213 TRP A O 1
ATOM 1619 N N . LEU A 1 214 ? 11.040 -10.465 -19.071 1.00 95.56 214 LEU A N 1
ATOM 1620 C CA . LEU A 1 214 ? 9.974 -9.595 -19.572 1.00 95.56 214 LEU A CA 1
ATOM 1621 C C . LEU A 1 214 ? 8.824 -10.428 -20.154 1.00 95.56 214 LEU A C 1
ATOM 1623 O O . LEU A 1 214 ? 9.028 -11.308 -20.988 1.00 95.56 214 LEU A O 1
ATOM 1627 N N . GLY A 1 215 ? 7.604 -10.143 -19.701 1.00 95.38 215 GLY A N 1
ATOM 1628 C CA . GLY A 1 215 ? 6.394 -10.884 -20.056 1.00 95.38 215 GLY A CA 1
ATOM 1629 C C . GLY A 1 215 ? 6.204 -12.201 -19.294 1.00 95.38 215 GLY A C 1
ATOM 1630 O O . GLY A 1 215 ? 5.152 -12.825 -19.427 1.00 95.38 215 GLY A O 1
ATOM 1631 N N . ALA A 1 216 ? 7.172 -12.625 -18.478 1.00 96.75 216 ALA A N 1
ATOM 1632 C CA . ALA A 1 216 ? 7.023 -13.809 -17.642 1.00 96.75 216 ALA A CA 1
ATOM 1633 C C . ALA A 1 216 ? 6.053 -13.546 -16.472 1.00 96.75 216 ALA A C 1
ATOM 1635 O O . ALA A 1 216 ? 5.935 -12.406 -16.005 1.00 96.75 216 ALA A O 1
ATOM 1636 N N . PRO A 1 217 ? 5.364 -14.586 -15.968 1.00 96.88 217 PRO A N 1
ATOM 1637 C CA . PRO A 1 217 ? 4.621 -14.477 -14.721 1.00 96.88 217 PRO A CA 1
ATOM 1638 C C . PRO A 1 217 ? 5.567 -14.176 -13.553 1.00 96.88 217 PRO A C 1
ATOM 1640 O O . PRO A 1 217 ? 6.686 -14.684 -13.489 1.00 96.88 217 PRO A O 1
ATOM 1643 N N . PHE A 1 218 ? 5.088 -13.363 -12.616 1.00 96.38 218 PHE A N 1
ATOM 1644 C CA . PHE A 1 218 ? 5.689 -13.237 -11.296 1.00 96.38 218 PHE A CA 1
ATOM 1645 C C . PHE A 1 218 ? 5.224 -14.436 -10.458 1.00 96.38 218 PHE A C 1
ATOM 1647 O O . PHE A 1 218 ? 4.098 -14.443 -9.958 1.00 96.38 218 PHE A O 1
ATOM 1654 N N . ASP A 1 219 ? 6.060 -15.469 -10.397 1.00 95.56 219 ASP A N 1
ATOM 1655 C CA . ASP A 1 219 ? 5.813 -16.752 -9.733 1.00 95.56 219 ASP A CA 1
ATOM 1656 C C . ASP A 1 219 ? 7.034 -17.190 -8.901 1.00 95.56 219 ASP A C 1
ATOM 1658 O O . ASP A 1 219 ? 8.074 -16.521 -8.895 1.00 95.56 219 ASP A O 1
ATOM 1662 N N . GLU A 1 220 ? 6.940 -18.337 -8.223 1.00 94.31 220 GLU A N 1
ATOM 1663 C CA . GLU A 1 220 ? 8.018 -18.872 -7.381 1.00 94.31 220 GLU A CA 1
ATOM 1664 C C . GLU A 1 220 ? 9.330 -19.049 -8.161 1.00 94.31 220 GLU A C 1
ATOM 1666 O O . GLU A 1 220 ? 10.423 -18.904 -7.608 1.00 94.31 220 GLU A O 1
ATOM 1671 N N . ARG A 1 221 ? 9.241 -19.344 -9.465 1.00 95.44 221 ARG A N 1
ATOM 1672 C CA . ARG A 1 221 ? 10.407 -19.528 -10.331 1.00 95.44 221 ARG A CA 1
ATOM 1673 C C . ARG A 1 221 ? 11.108 -18.199 -10.594 1.00 95.44 221 ARG A C 1
ATOM 1675 O O . ARG A 1 221 ? 12.339 -18.153 -10.563 1.00 95.44 221 ARG A O 1
ATOM 1682 N N . PHE A 1 222 ? 10.355 -17.135 -10.869 1.00 95.44 222 PHE A N 1
ATOM 1683 C CA . PHE A 1 222 ? 10.932 -15.803 -11.026 1.00 95.44 222 PHE A CA 1
ATOM 1684 C C . PHE A 1 222 ? 11.549 -15.310 -9.717 1.00 95.44 222 PHE A C 1
ATOM 1686 O O . PHE A 1 222 ? 12.686 -14.843 -9.710 1.00 95.44 222 PHE A O 1
ATOM 1693 N N . VAL A 1 223 ? 10.851 -15.500 -8.602 1.00 94.44 223 VAL A N 1
ATOM 1694 C CA . VAL A 1 223 ? 11.307 -15.072 -7.274 1.00 94.44 223 VAL A CA 1
ATOM 1695 C C . VAL A 1 223 ? 12.592 -15.785 -6.872 1.00 94.44 223 VAL A C 1
ATOM 1697 O O . VAL A 1 223 ? 13.540 -15.132 -6.441 1.00 94.44 223 VAL A O 1
ATOM 1700 N N . ALA A 1 224 ? 12.683 -17.100 -7.090 1.00 93.88 224 ALA A N 1
ATOM 1701 C CA . ALA A 1 224 ? 13.916 -17.849 -6.860 1.00 93.88 224 ALA A CA 1
ATOM 1702 C C . ALA A 1 224 ? 15.083 -17.322 -7.717 1.00 93.88 224 ALA A C 1
ATOM 1704 O O . ALA A 1 224 ? 16.223 -17.277 -7.255 1.00 93.88 224 ALA A O 1
ATOM 1705 N N . ALA A 1 225 ? 14.808 -16.883 -8.950 1.00 93.62 225 ALA A N 1
ATOM 1706 C CA . ALA A 1 225 ? 15.822 -16.291 -9.817 1.00 93.62 225 ALA A CA 1
ATOM 1707 C C . ALA A 1 225 ? 16.282 -14.899 -9.350 1.00 93.62 225 ALA A C 1
ATOM 1709 O O . ALA A 1 225 ? 17.450 -14.566 -9.544 1.00 93.62 225 ALA A O 1
ATOM 1710 N N . LEU A 1 226 ? 15.399 -14.103 -8.734 1.00 93.81 226 LEU A N 1
ATOM 1711 C CA . LEU A 1 226 ? 15.780 -12.844 -8.085 1.00 93.81 226 LEU A CA 1
ATOM 1712 C C . LEU A 1 226 ? 16.597 -13.109 -6.817 1.00 93.81 226 LEU A C 1
ATOM 1714 O O . LEU A 1 226 ? 17.673 -12.546 -6.668 1.00 93.81 226 LEU A O 1
ATOM 1718 N N . ALA A 1 227 ? 16.142 -14.024 -5.959 1.00 92.06 227 ALA A N 1
ATOM 1719 C CA . ALA A 1 227 ? 16.796 -14.362 -4.693 1.00 92.06 227 ALA A CA 1
ATOM 1720 C C . ALA A 1 227 ? 18.212 -14.940 -4.867 1.00 92.06 227 ALA A C 1
ATOM 1722 O O . ALA A 1 227 ? 19.050 -14.817 -3.976 1.00 92.06 227 ALA A O 1
ATOM 1723 N N . ALA A 1 228 ? 18.501 -15.549 -6.021 1.00 92.00 228 ALA A N 1
ATOM 1724 C CA . ALA A 1 228 ? 19.844 -15.999 -6.378 1.00 92.00 228 ALA A CA 1
ATOM 1725 C C . ALA A 1 228 ? 20.835 -14.842 -6.629 1.00 92.00 228 ALA A C 1
ATOM 1727 O O . ALA A 1 228 ? 22.030 -15.096 -6.794 1.00 92.00 228 ALA A O 1
ATOM 1728 N N . ARG A 1 229 ? 20.364 -13.587 -6.672 1.00 89.75 229 ARG A N 1
ATOM 1729 C CA . ARG A 1 229 ? 21.189 -12.395 -6.878 1.00 89.75 229 ARG A CA 1
ATOM 1730 C C . ARG A 1 229 ? 21.140 -11.474 -5.657 1.00 89.75 229 ARG A C 1
ATOM 1732 O O . ARG A 1 229 ? 20.098 -10.893 -5.375 1.00 89.75 229 ARG A O 1
ATOM 1739 N N . PRO A 1 230 ? 22.259 -11.311 -4.933 1.00 84.50 230 PRO A N 1
ATOM 1740 C CA . PRO A 1 230 ? 22.275 -10.611 -3.648 1.00 84.50 230 PRO A CA 1
ATOM 1741 C C . PRO A 1 230 ? 22.045 -9.095 -3.752 1.00 84.50 230 PRO A C 1
ATOM 1743 O O . PRO A 1 230 ? 21.754 -8.459 -2.745 1.00 84.50 230 PRO A O 1
ATOM 1746 N N . ASP A 1 231 ? 22.193 -8.507 -4.939 1.00 87.94 231 ASP A N 1
ATOM 1747 C CA . ASP A 1 231 ? 22.027 -7.075 -5.205 1.00 87.94 231 ASP A CA 1
ATOM 1748 C C . ASP A 1 231 ? 20.644 -6.709 -5.773 1.00 87.94 231 ASP A C 1
ATOM 1750 O O . ASP A 1 231 ? 20.424 -5.558 -6.155 1.00 87.94 231 ASP A O 1
ATOM 1754 N N . VAL A 1 232 ? 19.725 -7.677 -5.850 1.00 90.81 232 VAL A N 1
ATOM 1755 C CA . VAL A 1 232 ? 18.380 -7.498 -6.403 1.00 90.81 232 VAL A CA 1
ATOM 1756 C C . VAL A 1 232 ? 17.336 -7.759 -5.325 1.00 90.81 232 VAL A C 1
ATOM 1758 O O . VAL A 1 232 ? 17.330 -8.813 -4.691 1.00 90.81 232 VAL A O 1
ATOM 1761 N N . ASP A 1 233 ? 16.424 -6.807 -5.133 1.00 89.81 233 ASP A N 1
ATOM 1762 C CA . ASP A 1 233 ? 15.275 -7.004 -4.255 1.00 89.81 233 ASP A CA 1
ATOM 1763 C C . ASP A 1 233 ? 14.286 -7.984 -4.911 1.00 89.81 233 ASP A C 1
ATOM 1765 O O . ASP A 1 233 ? 13.901 -7.836 -6.072 1.00 89.81 233 ASP A O 1
ATOM 1769 N N . VAL A 1 234 ? 13.843 -8.997 -4.164 1.00 91.31 234 VAL A N 1
ATOM 1770 C CA . VAL A 1 234 ? 12.827 -9.965 -4.616 1.00 91.31 234 VAL A CA 1
ATOM 1771 C C . VAL A 1 234 ? 11.464 -9.316 -4.887 1.00 91.31 234 VAL A C 1
ATOM 1773 O O . VAL A 1 234 ? 10.629 -9.887 -5.587 1.00 91.31 234 VAL A O 1
ATOM 1776 N N . CYS A 1 235 ? 11.231 -8.116 -4.356 1.00 88.38 235 CYS A N 1
ATOM 1777 C CA . CYS A 1 235 ? 10.070 -7.292 -4.649 1.00 88.38 235 CYS A CA 1
ATOM 1778 C C . CYS A 1 235 ? 10.249 -6.351 -5.854 1.00 88.38 235 CYS A C 1
ATOM 1780 O O . CYS A 1 235 ? 9.264 -5.694 -6.200 1.00 88.38 235 CYS A O 1
ATOM 1782 N N . GLY A 1 236 ? 11.402 -6.352 -6.532 1.00 80.88 236 GLY A N 1
ATOM 1783 C CA . GLY A 1 236 ? 11.676 -5.512 -7.705 1.00 80.88 236 GLY A CA 1
ATOM 1784 C C . GLY A 1 236 ? 12.432 -4.238 -7.370 1.00 80.88 236 GLY A C 1
ATOM 1785 O O . GLY A 1 236 ? 11.894 -3.433 -6.579 1.00 80.88 236 GLY A O 1
#

Secondary structure (DSSP, 8-state):
----BGGGTBTTEEEEE-TTS-EEEEEGGGGT-TTS-SS--SSB---TT--B-S-PPPP--SEEEEE--SSHHHHHHHHHHHHTT-EEEEEEEEEPTTSBBTTT--BHHHHHHHHHHTT-EEEEEE--GGGHHHHHHHHHHHHHHTT--EEE----S-HHHHHHHHHHHHHTT-EEE-TTTTS-HHHHHHHHHHTT---B-----TTTS-GGGTT-B-SHHHHHHHHT-TTS-TT-